Protein AF-0000000066262847 (a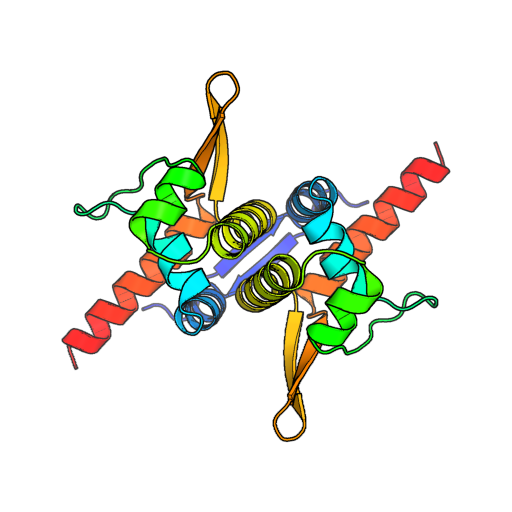fdb_homodimer)

Secondary structure (DSSP, 8-state):
--S--EEEEEHHHHHHHHHT-HHHHHHHHTTB-TTS-B--B-HHHHHHHHT--HHHHHHHHHHHHHTTSEEEEEETTEEEEEE-HHHHHHHHHHHHHHHHHH--/--S--EEEEEHHHHHHHHHT-HHHHHHHHTTB-TTS-B--B-HHHHHHHHT--HHHHHHHHHHHHHTTSEEEEEETTEEEEEE-HHHHHHHHHHHHHHHHHH--

GO terms:
  GO:0042802 identical protein binding (F, IPI)

pLDDT: mean 92.19, std 10.43, range [38.44, 98.75]

Sequence (208 aa):
MNRDHFYTLNIAEIAERIGNDDCAYQVLMAFINENGEAQMLNKTAVAEMIQLSKPTVFATVNSFYCAGYIDETRVGRSKIYTLSDLGVEIVECFKQKAMEMRNLMNRDHFYTLNIAEIAERIGNDDCAYQVLMAFINENGEAQMLNKTAVAEMIQLSKPTVFATVNSFYCAGYIDETRVGRSKIYTLSDLGVEIVECFKQKAMEMRNL

Nearest PDB structures (foldseek):
  3m8f-assembly1_A  TM=9.844E-01  e=6.151E-16  Bacillus thuringiensis serovar israelensis
  3m8e-assembly1_A  TM=9.377E-01  e=4.474E-16  Bacillus thuringiensis serovar israelensis
  4aso-assembly1_A  TM=9.950E-01  e=6.085E-15  Bacillus thuringiensis
  4a6d-assembly1_A  TM=7.378E-01  e=3.647E-03  Homo sapiens
  2b0l-assembly1_A-2  TM=5.508E-01  e=3.211E-03  Bacillus subtilis

Solvent-accessible surface area (backbone atoms only — not comparable to full-atom values): 11302 Å² total; per-residue (Å²): 124,79,84,80,44,70,46,78,40,54,41,63,60,36,35,50,42,25,65,75,31,69,65,56,35,51,57,62,50,61,32,38,45,97,86,71,40,78,39,74,43,35,62,68,58,48,24,68,75,68,72,53,59,56,59,37,43,46,27,34,52,52,40,33,40,24,70,45,32,27,40,79,46,72,59,90,92,41,64,31,32,30,64,23,76,59,26,47,55,33,51,50,50,52,52,51,52,54,51,53,62,70,73,104,124,78,87,78,42,69,45,79,40,55,40,60,60,36,35,50,42,24,68,73,30,69,65,56,35,50,58,62,49,60,32,37,44,96,87,71,42,78,40,75,44,35,63,66,58,49,23,67,72,68,74,53,58,56,57,36,43,45,28,35,52,52,38,34,38,26,72,46,31,27,41,79,44,71,58,88,92,41,64,32,30,29,63,24,75,58,27,48,54,32,52,49,52,52,52,51,52,54,51,54,62,70,73,104

Structure (mmCIF, N/CA/C/O backbone):
data_AF-0000000066262847-model_v1
#
loop_
_entity.id
_entity.type
_entity.pdbx_description
1 polymer 'DNA-binding transcriptional repressor TubR'
#
loop_
_atom_site.group_PDB
_atom_site.id
_atom_site.type_symbol
_atom_site.label_atom_id
_atom_site.label_alt_id
_atom_site.label_comp_id
_atom_site.label_asym_id
_atom_site.label_entity_id
_atom_site.label_seq_id
_atom_site.pdbx_PDB_ins_code
_atom_site.Cartn_x
_atom_site.Cartn_y
_atom_site.Cartn_z
_atom_site.occupancy
_atom_site.B_iso_or_equiv
_atom_site.auth_seq_id
_atom_site.auth_comp_id
_atom_site.auth_asym_id
_atom_site.auth_atom_id
_atom_site.pdbx_PDB_model_num
ATOM 1 N N . MET A 1 1 ? 11.672 21.75 -5.18 1 38.44 1 MET A N 1
ATOM 2 C CA . MET A 1 1 ? 11.844 20.453 -4.523 1 38.44 1 MET A CA 1
ATOM 3 C C . MET A 1 1 ? 12.812 19.562 -5.312 1 38.44 1 MET A C 1
ATOM 5 O O . MET A 1 1 ? 12.711 19.484 -6.539 1 38.44 1 MET A O 1
ATOM 9 N N . ASN A 1 2 ? 13.836 19.25 -4.809 1 42.81 2 ASN A N 1
ATOM 10 C CA . ASN A 1 2 ? 14.75 18.375 -5.527 1 42.81 2 ASN A CA 1
ATOM 11 C C . ASN A 1 2 ? 14.055 17.109 -6.02 1 42.81 2 ASN A C 1
ATOM 13 O O . ASN A 1 2 ? 13.57 16.312 -5.211 1 42.81 2 ASN A O 1
ATOM 17 N N . ARG A 1 3 ? 13.445 17.109 -7.242 1 51.78 3 ARG A N 1
ATOM 18 C CA . ARG A 1 3 ? 12.758 16.141 -8.094 1 51.78 3 ARG A CA 1
ATOM 19 C C . ARG A 1 3 ? 13.312 14.734 -7.883 1 51.78 3 ARG A C 1
ATOM 21 O O . ARG A 1 3 ? 12.617 13.742 -8.125 1 51.78 3 ARG A O 1
ATOM 28 N N . ASP A 1 4 ? 14.516 14.625 -7.262 1 63.78 4 ASP A N 1
ATOM 29 C CA . ASP A 1 4 ? 15.078 13.281 -7.262 1 63.78 4 ASP A CA 1
ATOM 30 C C . ASP A 1 4 ? 15.18 12.727 -5.844 1 63.78 4 ASP A C 1
ATOM 32 O O . ASP A 1 4 ? 16.266 12.703 -5.262 1 63.78 4 ASP A O 1
ATOM 36 N N . HIS A 1 5 ? 14.078 12.711 -5.066 1 82 5 HIS A N 1
ATOM 37 C CA . HIS A 1 5 ? 14.094 12.102 -3.744 1 82 5 HIS A CA 1
ATOM 38 C C . HIS A 1 5 ? 13.812 10.602 -3.828 1 82 5 HIS A C 1
ATOM 40 O O . HIS A 1 5 ? 12.75 10.195 -4.297 1 82 5 HIS A O 1
ATOM 46 N N . PHE A 1 6 ? 14.883 9.93 -3.486 1 91 6 PHE A N 1
ATOM 47 C CA . PHE A 1 6 ? 14.82 8.477 -3.629 1 91 6 PHE A CA 1
ATOM 48 C C . PHE A 1 6 ? 14.914 7.797 -2.27 1 91 6 PHE A C 1
ATOM 50 O O . PHE A 1 6 ? 15.5 8.344 -1.332 1 91 6 PHE A O 1
ATOM 57 N N . TYR A 1 7 ? 14.242 6.723 -2.176 1 93.44 7 TYR A N 1
ATOM 58 C CA . TYR A 1 7 ? 14.273 5.879 -0.986 1 93.44 7 TYR A CA 1
ATOM 59 C C . TYR A 1 7 ? 14.555 4.426 -1.354 1 93.44 7 TYR A C 1
ATOM 61 O O . TYR A 1 7 ? 14.008 3.91 -2.332 1 93.44 7 TYR A O 1
ATOM 69 N N . THR A 1 8 ? 15.414 3.836 -0.62 1 93.56 8 THR A N 1
ATOM 70 C CA . THR A 1 8 ? 15.75 2.443 -0.896 1 93.56 8 THR A CA 1
ATOM 71 C C . THR A 1 8 ? 14.922 1.505 -0.021 1 93.56 8 THR A C 1
ATOM 73 O O . THR A 1 8 ? 14.945 1.609 1.207 1 93.56 8 THR A O 1
ATOM 76 N N . LEU A 1 9 ? 14.25 0.595 -0.715 1 94.06 9 LEU A N 1
ATOM 77 C CA . LEU A 1 9 ? 13.414 -0.385 -0.039 1 94.06 9 LEU A CA 1
ATOM 78 C C . LEU A 1 9 ? 14.117 -1.731 0.066 1 94.06 9 LEU A C 1
ATOM 80 O O . LEU A 1 9 ? 14.773 -2.17 -0.883 1 94.06 9 LEU A O 1
ATOM 84 N N . ASN A 1 10 ? 14.023 -2.309 1.236 1 94.06 10 ASN A N 1
ATOM 85 C CA . ASN A 1 10 ? 14.383 -3.715 1.375 1 94.06 10 ASN A CA 1
ATOM 86 C C . ASN A 1 10 ? 13.234 -4.633 0.958 1 94.06 10 ASN A C 1
ATOM 88 O O . ASN A 1 10 ? 12.273 -4.805 1.702 1 94.06 10 ASN A O 1
ATOM 92 N N . ILE A 1 11 ? 13.328 -5.309 -0.13 1 95.75 11 ILE A N 1
ATOM 93 C CA . ILE A 1 11 ? 12.242 -6.078 -0.738 1 95.75 11 ILE A CA 1
ATOM 94 C C . ILE A 1 11 ? 11.883 -7.262 0.159 1 95.75 11 ILE A C 1
ATOM 96 O O . ILE A 1 11 ? 10.711 -7.641 0.253 1 95.75 11 ILE A O 1
ATOM 100 N N . ALA A 1 12 ? 12.836 -7.836 0.744 1 93.38 12 ALA A N 1
ATOM 101 C CA . ALA A 1 12 ? 12.578 -8.984 1.612 1 93.38 12 ALA A CA 1
ATOM 102 C C . ALA A 1 12 ? 11.695 -8.586 2.791 1 93.38 12 ALA A C 1
ATOM 104 O O . ALA A 1 12 ? 10.812 -9.344 3.197 1 93.38 12 ALA A O 1
ATOM 105 N N . GLU A 1 13 ? 11.969 -7.426 3.324 1 93.88 13 GLU A N 1
ATOM 106 C CA . GLU A 1 13 ? 11.164 -6.934 4.441 1 93.88 13 GLU A CA 1
ATOM 107 C C . GLU A 1 13 ? 9.727 -6.66 4.012 1 93.88 13 GLU A C 1
ATOM 109 O O . GLU A 1 13 ? 8.781 -7.008 4.723 1 93.88 13 GLU A O 1
ATOM 114 N N . ILE A 1 14 ? 9.594 -6.078 2.861 1 96.31 14 ILE A N 1
ATOM 115 C CA . ILE A 1 14 ? 8.273 -5.793 2.324 1 96.31 14 ILE A CA 1
ATOM 116 C C . ILE A 1 14 ? 7.535 -7.102 2.045 1 96.31 14 ILE A C 1
ATOM 118 O O . ILE A 1 14 ? 6.359 -7.246 2.387 1 96.31 14 ILE A O 1
ATOM 122 N N . ALA A 1 15 ? 8.211 -8 1.495 1 96.31 15 ALA A N 1
ATOM 123 C CA . ALA A 1 15 ? 7.621 -9.305 1.199 1 96.31 15 ALA A CA 1
ATOM 124 C C . ALA A 1 15 ? 7.156 -10 2.477 1 96.31 15 ALA A C 1
ATOM 126 O O . ALA A 1 15 ? 6.098 -10.633 2.498 1 96.31 15 ALA A O 1
ATOM 127 N N . GLU A 1 16 ? 7.918 -9.867 3.49 1 94.81 16 GLU A N 1
ATOM 128 C CA . GLU A 1 16 ? 7.551 -10.477 4.77 1 94.81 16 GLU A CA 1
ATOM 129 C C . GLU A 1 16 ? 6.289 -9.836 5.34 1 94.81 16 GLU A C 1
ATOM 131 O O . GLU A 1 16 ? 5.398 -10.539 5.824 1 94.81 16 GLU A O 1
ATOM 136 N N . ARG A 1 17 ? 6.23 -8.539 5.277 1 96.12 17 ARG A N 1
ATOM 137 C CA . ARG A 1 17 ? 5.043 -7.84 5.766 1 96.12 17 ARG A CA 1
ATOM 138 C C . ARG A 1 17 ? 3.801 -8.273 4.996 1 96.12 17 ARG A C 1
ATOM 140 O O . ARG A 1 17 ? 2.775 -8.602 5.594 1 96.12 17 ARG A O 1
ATOM 147 N N . ILE A 1 18 ? 3.934 -8.312 3.67 1 97.88 18 ILE A N 1
ATOM 148 C CA . ILE A 1 18 ? 2.809 -8.688 2.822 1 97.88 18 ILE A CA 1
ATOM 149 C C . ILE A 1 18 ? 2.451 -10.156 3.057 1 97.88 18 ILE A C 1
ATOM 151 O O . ILE A 1 18 ? 1.272 -10.508 3.145 1 97.88 18 ILE A O 1
ATOM 155 N N . GLY A 1 19 ? 3.449 -10.914 3.188 1 96.06 19 GLY A N 1
ATOM 156 C CA . GLY A 1 19 ? 3.23 -12.336 3.404 1 96.06 19 GLY A CA 1
ATOM 157 C C . GLY A 1 19 ? 2.498 -12.641 4.699 1 96.06 19 GLY A C 1
ATOM 158 O O . GLY A 1 19 ? 1.865 -13.688 4.832 1 96.06 19 GLY A O 1
ATOM 159 N N . ASN A 1 20 ? 2.529 -11.727 5.656 1 95.25 20 ASN A N 1
ATOM 160 C CA . ASN A 1 20 ? 1.909 -11.922 6.961 1 95.25 20 ASN A CA 1
ATOM 161 C C . ASN A 1 20 ? 0.501 -11.336 7.008 1 95.25 20 ASN A C 1
ATOM 163 O O . ASN A 1 20 ? -0.173 -11.406 8.039 1 95.25 20 ASN A O 1
ATOM 167 N N . ASP A 1 21 ? 0.041 -10.742 5.91 1 96 21 ASP A N 1
ATOM 168 C CA . ASP A 1 21 ? -1.314 -10.219 5.762 1 96 21 ASP A CA 1
ATOM 169 C C . ASP A 1 21 ? -2.082 -10.984 4.688 1 96 21 ASP A C 1
ATOM 171 O O . ASP A 1 21 ? -1.818 -10.82 3.494 1 96 21 ASP A O 1
ATOM 175 N N . ASP A 1 22 ? -3.02 -11.711 5.086 1 94.88 22 ASP A N 1
ATOM 176 C CA . ASP A 1 22 ? -3.734 -12.625 4.195 1 94.88 22 ASP A CA 1
ATOM 177 C C . ASP A 1 22 ? -4.32 -11.875 3.002 1 94.88 22 ASP A C 1
ATOM 179 O O . ASP A 1 22 ? -4.18 -12.312 1.857 1 94.88 22 ASP A O 1
ATOM 183 N N . CYS A 1 23 ? -4.941 -10.758 3.289 1 96.38 23 CYS A N 1
ATOM 184 C CA . CYS A 1 23 ? -5.578 -10.008 2.217 1 96.38 23 CYS A CA 1
ATOM 185 C C . CYS A 1 23 ? -4.539 -9.438 1.259 1 96.38 23 CYS A C 1
ATOM 187 O O . CYS A 1 23 ? -4.668 -9.57 0.041 1 96.38 23 CYS A O 1
ATOM 189 N N . ALA A 1 24 ? -3.52 -8.812 1.818 1 98 24 ALA A N 1
ATOM 190 C CA . ALA A 1 24 ? -2.479 -8.219 0.99 1 98 24 ALA A CA 1
ATOM 191 C C . ALA A 1 24 ? -1.801 -9.266 0.114 1 98 24 ALA A C 1
ATOM 193 O O . ALA A 1 24 ? -1.59 -9.047 -1.081 1 98 24 ALA A O 1
ATOM 194 N N . TYR A 1 25 ? -1.539 -10.383 0.709 1 97.75 25 TYR A N 1
ATOM 195 C CA . TYR A 1 25 ? -0.878 -11.461 -0.015 1 97.75 25 TYR A CA 1
ATOM 196 C C . TYR A 1 25 ? -1.759 -11.977 -1.145 1 97.75 25 TYR A C 1
ATOM 198 O O . TYR A 1 25 ? -1.304 -12.117 -2.283 1 97.75 25 TYR A O 1
ATOM 206 N N . GLN A 1 26 ? -2.971 -12.266 -0.833 1 97.62 26 GLN A N 1
ATOM 207 C CA . GLN A 1 26 ? -3.881 -12.836 -1.818 1 97.62 26 GLN A CA 1
ATOM 208 C C . GLN A 1 26 ? -4.129 -11.867 -2.969 1 97.62 26 GLN A C 1
ATOM 210 O O . GLN A 1 26 ? -4.203 -12.273 -4.129 1 97.62 26 GLN A O 1
ATOM 215 N N . VAL A 1 27 ? -4.234 -10.602 -2.643 1 98.31 27 VAL A N 1
ATOM 216 C CA . VAL A 1 27 ? -4.48 -9.602 -3.678 1 98.31 27 VAL A CA 1
ATOM 217 C C . VAL A 1 27 ? -3.279 -9.523 -4.617 1 98.31 27 VAL A C 1
ATOM 219 O O . VAL A 1 27 ? -3.438 -9.531 -5.84 1 98.31 27 VAL A O 1
ATOM 222 N N . LEU A 1 28 ? -2.076 -9.438 -4.043 1 98.38 28 LEU A N 1
ATOM 223 C CA . LEU A 1 28 ? -0.893 -9.336 -4.891 1 98.38 28 LEU A CA 1
ATOM 224 C C . LEU A 1 28 ? -0.732 -10.586 -5.754 1 98.38 28 LEU A C 1
ATOM 226 O O . LEU A 1 28 ? -0.448 -10.484 -6.949 1 98.38 28 LEU A O 1
ATOM 230 N N . MET A 1 29 ? -1.004 -11.727 -5.199 1 97.31 29 MET A N 1
ATOM 231 C CA . MET A 1 29 ? -0.821 -13 -5.895 1 97.31 29 MET A CA 1
ATOM 232 C C . MET A 1 29 ? -1.902 -13.203 -6.949 1 97.31 29 MET A C 1
ATOM 234 O O . MET A 1 29 ? -1.727 -13.992 -7.879 1 97.31 29 MET A O 1
ATOM 238 N N . ALA A 1 30 ? -3 -12.547 -6.797 1 97.69 30 ALA A N 1
ATOM 239 C CA . ALA A 1 30 ? -4.078 -12.664 -7.773 1 97.69 30 ALA A CA 1
ATOM 240 C C . ALA A 1 30 ? -3.615 -12.219 -9.156 1 97.69 30 ALA A C 1
ATOM 242 O O . ALA A 1 30 ? -4.18 -12.641 -10.172 1 97.69 30 ALA A O 1
ATOM 243 N N . PHE A 1 31 ? -2.559 -11.406 -9.203 1 98.06 31 PHE A N 1
ATOM 244 C CA . PHE A 1 31 ? -2.08 -10.867 -10.469 1 98.06 31 PHE A CA 1
ATOM 245 C C . PHE A 1 31 ? -1.108 -11.836 -11.133 1 98.06 31 PHE A C 1
ATOM 247 O O . PHE A 1 31 ? -0.509 -11.516 -12.164 1 98.06 31 PHE A O 1
ATOM 254 N N . ILE A 1 32 ? -0.949 -13 -10.586 1 97.38 32 ILE A N 1
ATOM 255 C CA . ILE A 1 32 ? -0.179 -14.094 -11.172 1 97.38 32 ILE A CA 1
ATOM 256 C C . ILE A 1 32 ? -1.114 -15.242 -11.539 1 97.38 32 ILE A C 1
ATOM 258 O O . ILE A 1 32 ? -1.847 -15.75 -10.688 1 97.38 32 ILE A O 1
ATOM 262 N N . ASN A 1 33 ? -1.068 -15.625 -12.703 1 95.88 33 ASN A N 1
ATOM 263 C CA . ASN A 1 33 ? -1.975 -16.688 -13.117 1 95.88 33 ASN A CA 1
ATOM 264 C C . ASN A 1 33 ? -1.437 -18.062 -12.734 1 95.88 33 ASN A C 1
ATOM 266 O O . ASN A 1 33 ? -0.397 -18.172 -12.078 1 95.88 33 ASN A O 1
ATOM 270 N N . GLU A 1 34 ? -2.17 -19.062 -13.109 1 92.94 34 GLU A N 1
ATOM 271 C CA . GLU A 1 34 ? -1.868 -20.438 -12.711 1 92.94 34 GLU A CA 1
ATOM 272 C C . GLU A 1 34 ? -0.517 -20.891 -13.266 1 92.94 34 GLU A C 1
ATOM 274 O O . GLU A 1 34 ? 0.131 -21.766 -12.695 1 92.94 34 GLU A O 1
ATOM 279 N N . ASN A 1 35 ? -0.055 -20.234 -14.344 1 93.5 35 ASN A N 1
ATOM 280 C CA . ASN A 1 35 ? 1.214 -20.594 -14.969 1 93.5 35 ASN A CA 1
ATOM 281 C C . ASN A 1 35 ? 2.373 -19.797 -14.375 1 93.5 35 ASN A C 1
ATOM 283 O O . ASN A 1 35 ? 3.512 -19.922 -14.828 1 93.5 35 ASN A O 1
ATOM 287 N N . GLY A 1 36 ? 2.09 -18.922 -13.43 1 92.25 36 GLY A N 1
ATOM 288 C CA . GLY A 1 36 ? 3.127 -18.125 -12.789 1 92.25 36 GLY A CA 1
ATOM 289 C C . GLY A 1 36 ? 3.445 -16.844 -13.539 1 92.25 36 GLY A C 1
ATOM 290 O O . GLY A 1 36 ? 4.473 -16.219 -13.289 1 92.25 36 GLY A O 1
ATOM 291 N N . GLU A 1 37 ? 2.566 -16.531 -14.43 1 95 37 GLU A N 1
ATOM 292 C CA . GLU A 1 37 ? 2.783 -15.344 -15.242 1 95 37 GLU A CA 1
ATOM 293 C C . GLU A 1 37 ? 1.922 -14.18 -14.758 1 95 37 GLU A C 1
ATOM 295 O O . GLU A 1 37 ? 0.812 -14.383 -14.266 1 95 37 GLU A O 1
ATOM 300 N N . ALA A 1 38 ? 2.441 -13.008 -14.953 1 95.88 38 ALA A N 1
ATOM 301 C CA . ALA A 1 38 ? 1.668 -11.82 -14.594 1 95.88 38 ALA A CA 1
ATOM 302 C C . ALA A 1 38 ? 0.429 -11.688 -15.477 1 95.88 38 ALA A C 1
ATOM 304 O O . ALA A 1 38 ? 0.465 -12.016 -16.656 1 95.88 38 ALA A O 1
ATOM 305 N N . GLN A 1 39 ? -0.622 -11.273 -14.922 1 97.25 39 GLN A N 1
ATOM 306 C CA . GLN A 1 39 ? -1.851 -11.047 -15.68 1 97.25 39 GLN A CA 1
ATOM 307 C C . GLN A 1 39 ? -2.477 -9.703 -15.312 1 97.25 39 GLN A C 1
ATOM 309 O O . GLN A 1 39 ? -2.129 -9.109 -14.289 1 97.25 39 GLN A O 1
ATOM 314 N N . MET A 1 40 ? -3.385 -9.219 -16.109 1 96.44 40 MET A N 1
ATOM 315 C CA . MET A 1 40 ? -4.094 -7.957 -15.93 1 96.44 40 MET A CA 1
ATOM 316 C C . MET A 1 40 ? -5.52 -8.195 -15.445 1 96.44 40 MET A C 1
ATOM 318 O O . MET A 1 40 ? -6.23 -9.047 -15.992 1 96.44 40 MET A O 1
ATOM 322 N N . LEU A 1 41 ? -5.918 -7.527 -14.438 1 97.25 41 LEU A N 1
ATOM 323 C CA . LEU A 1 41 ? -7.238 -7.707 -13.852 1 97.25 41 LEU A CA 1
ATOM 324 C C . LEU A 1 41 ? -7.832 -6.371 -13.414 1 97.25 41 LEU A C 1
ATOM 326 O O . LEU A 1 41 ? -7.094 -5.457 -13.031 1 97.25 41 LEU A O 1
ATOM 330 N N . ASN A 1 42 ? -9.133 -6.281 -13.508 1 96.69 42 ASN A N 1
ATOM 331 C CA . ASN A 1 42 ? -9.773 -5.191 -12.789 1 96.69 42 ASN A CA 1
ATOM 332 C C . ASN A 1 42 ? -10.102 -5.586 -11.352 1 96.69 42 ASN A C 1
ATOM 334 O O . ASN A 1 42 ? -9.953 -6.75 -10.969 1 96.69 42 ASN A O 1
ATOM 338 N N . LYS A 1 43 ? -10.531 -4.668 -10.594 1 96.5 43 LYS A N 1
ATOM 339 C CA . LYS A 1 43 ? -10.711 -4.898 -9.156 1 96.5 43 LYS A CA 1
ATOM 340 C C . LYS A 1 43 ? -11.789 -5.945 -8.898 1 96.5 43 LYS A C 1
ATOM 342 O O . LYS A 1 43 ? -11.664 -6.758 -7.984 1 96.5 43 LYS A O 1
ATOM 347 N N . THR A 1 44 ? -12.844 -5.891 -9.641 1 96.06 44 THR A N 1
ATOM 348 C CA . THR A 1 44 ? -13.945 -6.836 -9.469 1 96.06 44 THR A CA 1
ATOM 349 C C . THR A 1 44 ? -13.469 -8.266 -9.711 1 96.06 44 THR A C 1
ATOM 351 O O . THR A 1 44 ? -13.844 -9.18 -8.977 1 96.06 44 THR A O 1
ATOM 354 N N . ALA A 1 45 ? -12.703 -8.43 -10.742 1 96 45 ALA A N 1
ATOM 355 C CA . ALA A 1 45 ? -12.156 -9.75 -11.031 1 96 45 ALA A CA 1
ATOM 356 C C . ALA A 1 45 ? -11.266 -10.234 -9.898 1 96 45 ALA A C 1
ATOM 358 O O . ALA A 1 45 ? -11.297 -11.414 -9.531 1 96 45 ALA A O 1
ATOM 359 N N . VAL A 1 46 ? -10.438 -9.344 -9.352 1 97.5 46 VAL A N 1
ATOM 360 C CA . VAL A 1 46 ? -9.594 -9.703 -8.219 1 97.5 46 VAL A CA 1
ATOM 361 C C . VAL A 1 46 ? -10.461 -10.18 -7.055 1 97.5 46 VAL A C 1
ATOM 363 O O . VAL A 1 46 ? -10.18 -11.211 -6.445 1 97.5 46 VAL A O 1
ATOM 366 N N . ALA A 1 47 ? -11.531 -9.43 -6.703 1 96.94 47 ALA A N 1
ATOM 367 C CA . ALA A 1 47 ? -12.422 -9.766 -5.598 1 96.94 47 ALA A CA 1
ATOM 368 C C . ALA A 1 47 ? -13.062 -11.141 -5.801 1 96.94 47 ALA A C 1
ATOM 370 O O . ALA A 1 47 ? -13.195 -11.914 -4.855 1 96.94 47 ALA A O 1
ATOM 371 N N . GLU A 1 48 ? -13.438 -11.445 -6.973 1 95.62 48 GLU A N 1
ATOM 372 C CA . GLU A 1 48 ? -14.062 -12.719 -7.293 1 95.62 48 GLU A CA 1
ATOM 373 C C . GL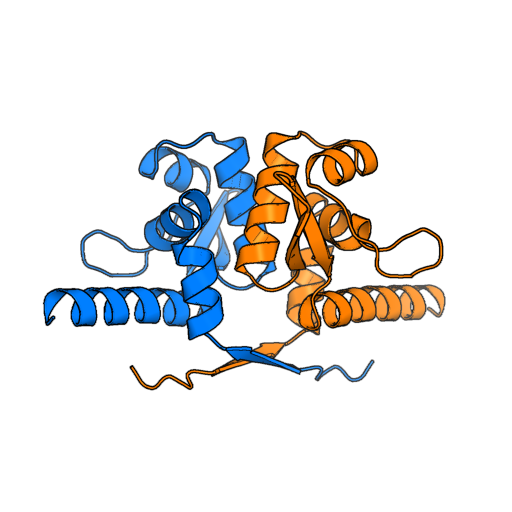U A 1 48 ? -13.07 -13.875 -7.141 1 95.62 48 GLU A C 1
ATOM 375 O O . GLU A 1 48 ? -13.445 -14.969 -6.711 1 95.62 48 GLU A O 1
ATOM 380 N N . MET A 1 49 ? -11.875 -13.633 -7.469 1 94.56 49 MET A N 1
ATOM 381 C CA . MET A 1 49 ? -10.844 -14.664 -7.422 1 94.56 49 MET A CA 1
ATOM 382 C C . MET A 1 49 ? -10.508 -15.039 -5.98 1 94.56 49 MET A C 1
ATOM 384 O O . MET A 1 49 ? -10.297 -16.219 -5.672 1 94.56 49 MET A O 1
ATOM 388 N N . ILE A 1 50 ? -10.422 -14.078 -5.035 1 93.44 50 ILE A N 1
ATOM 389 C CA . ILE A 1 50 ? -9.867 -14.383 -3.717 1 93.44 50 ILE A CA 1
ATOM 390 C C . ILE A 1 50 ? -11 -14.492 -2.697 1 93.44 50 ILE A C 1
ATOM 392 O O . ILE A 1 50 ? -10.766 -14.828 -1.534 1 93.44 50 ILE A O 1
ATOM 396 N N . GLN A 1 51 ? -12.195 -14.242 -2.973 1 89.94 51 GLN A N 1
ATOM 397 C CA . GLN A 1 51 ? -13.398 -14.453 -2.17 1 89.94 51 GLN A CA 1
ATOM 398 C C . GLN A 1 51 ? -13.328 -13.664 -0.866 1 89.94 51 GLN A C 1
ATOM 400 O O . GLN A 1 51 ? -13.625 -14.195 0.205 1 89.94 51 GLN A O 1
ATOM 405 N N . LEU A 1 52 ? -12.812 -12.453 -0.865 1 90.12 52 LEU A N 1
ATOM 406 C CA . LEU A 1 52 ? -12.859 -11.477 0.217 1 90.12 52 LEU A CA 1
ATOM 407 C C . LEU A 1 52 ? -13.812 -10.336 -0.122 1 90.12 52 LEU A C 1
ATOM 409 O O . LEU A 1 52 ? -14.289 -10.234 -1.257 1 90.12 52 LEU A O 1
ATOM 413 N N . SER A 1 53 ? -14.164 -9.57 0.857 1 92.44 53 SER A N 1
ATOM 414 C CA . SER A 1 53 ? -15.156 -8.523 0.645 1 92.44 53 SER A CA 1
ATOM 415 C C . SER A 1 53 ? -14.664 -7.5 -0.374 1 92.44 53 SER A C 1
ATOM 417 O O . SER A 1 53 ? -13.484 -7.148 -0.39 1 92.44 53 SER A O 1
ATOM 419 N N . LYS A 1 54 ? -15.57 -6.992 -1.216 1 94.25 54 LYS A N 1
ATOM 420 C CA . LYS A 1 54 ? -15.227 -6.066 -2.293 1 94.25 54 LYS A CA 1
ATOM 421 C C . LYS A 1 54 ? -14.617 -4.781 -1.744 1 94.25 54 LYS A C 1
ATOM 423 O O . LYS A 1 54 ? -13.562 -4.344 -2.207 1 94.25 54 LYS A O 1
ATOM 428 N N . PRO A 1 55 ? -15.172 -4.203 -0.667 1 93.88 55 PRO A N 1
ATOM 429 C CA . PRO A 1 55 ? -14.562 -2.971 -0.162 1 93.88 55 PRO A CA 1
ATOM 430 C C . PRO A 1 55 ? -13.117 -3.172 0.292 1 93.88 55 PRO A C 1
ATOM 432 O O . PRO A 1 55 ? -12.258 -2.326 0.025 1 93.88 55 PRO A O 1
ATOM 435 N N . THR A 1 56 ? -12.852 -4.305 0.874 1 95.88 56 THR A N 1
ATOM 436 C CA . THR A 1 56 ? -11.508 -4.621 1.356 1 95.88 56 THR A CA 1
ATOM 437 C C . THR A 1 56 ? -10.547 -4.824 0.189 1 95.88 56 THR A C 1
ATOM 439 O O . THR A 1 56 ? -9.445 -4.273 0.184 1 95.88 56 THR A O 1
ATOM 442 N N . VAL A 1 57 ? -11.016 -5.539 -0.786 1 97.56 57 VAL A N 1
ATOM 443 C CA . VAL A 1 57 ? -10.172 -5.844 -1.938 1 97.56 57 VAL A CA 1
ATOM 444 C C . VAL A 1 57 ? -9.914 -4.57 -2.74 1 97.56 57 VAL A C 1
ATOM 446 O O . VAL A 1 57 ? -8.781 -4.301 -3.141 1 97.56 57 VAL A O 1
ATOM 449 N N . PHE A 1 58 ? -10.914 -3.795 -2.934 1 97.62 58 PHE A N 1
ATOM 450 C CA . PHE A 1 58 ? -10.789 -2.564 -3.705 1 97.62 58 PHE A CA 1
ATOM 451 C C . PHE A 1 58 ? -9.812 -1.604 -3.035 1 97.62 58 PHE A C 1
ATOM 453 O O . PHE A 1 58 ? -8.953 -1.017 -3.701 1 97.62 58 PHE A O 1
ATOM 460 N N . ALA A 1 59 ? -9.938 -1.507 -1.719 1 97.56 59 ALA A N 1
ATOM 461 C CA . ALA A 1 59 ? -9.039 -0.619 -0.977 1 97.56 59 ALA A CA 1
ATOM 462 C C . ALA A 1 59 ? -7.602 -1.112 -1.041 1 97.56 59 ALA A C 1
ATOM 464 O O . ALA A 1 59 ? -6.668 -0.311 -1.134 1 97.56 59 ALA A O 1
ATOM 465 N N . THR A 1 60 ? -7.453 -2.402 -0.967 1 98.56 60 THR A N 1
ATOM 466 C CA . THR A 1 60 ? -6.109 -2.977 -1.021 1 98.56 60 THR A CA 1
ATOM 467 C C . THR A 1 60 ? -5.492 -2.773 -2.4 1 98.56 60 THR A C 1
ATOM 469 O O . THR A 1 60 ? -4.328 -2.383 -2.51 1 98.56 60 THR A O 1
ATOM 472 N N . VAL A 1 61 ? -6.258 -2.963 -3.416 1 98.62 61 VAL A N 1
ATOM 473 C CA . VAL A 1 61 ? -5.77 -2.754 -4.773 1 98.62 61 VAL A CA 1
ATOM 474 C C . VAL A 1 61 ? -5.395 -1.286 -4.969 1 98.62 61 VAL A C 1
ATOM 476 O O . VAL A 1 61 ? -4.328 -0.979 -5.512 1 98.62 61 VAL A O 1
ATOM 479 N N . ASN A 1 62 ? -6.262 -0.404 -4.512 1 98.25 62 ASN A N 1
ATOM 480 C CA . ASN A 1 62 ? -5.957 1.021 -4.598 1 98.25 62 ASN A CA 1
ATOM 481 C C . ASN A 1 62 ? -4.664 1.364 -3.863 1 98.25 62 ASN A C 1
ATOM 483 O O . ASN A 1 62 ? -3.842 2.127 -4.371 1 98.25 62 ASN A O 1
ATOM 487 N N . SER A 1 63 ? -4.527 0.771 -2.727 1 98.56 63 SER A N 1
ATOM 488 C CA . SER A 1 63 ? -3.346 1.044 -1.916 1 98.56 63 SER A CA 1
ATOM 489 C C . SER A 1 63 ? -2.08 0.533 -2.596 1 98.56 63 SER A C 1
ATOM 491 O O . SER A 1 63 ? -1.036 1.188 -2.551 1 98.56 63 SER A O 1
ATOM 493 N N . PHE A 1 64 ? -2.164 -0.606 -3.221 1 98.75 64 PHE A N 1
ATOM 494 C CA . PHE A 1 64 ? -1.01 -1.184 -3.9 1 98.75 64 PHE A CA 1
ATOM 495 C C . PHE A 1 64 ? -0.661 -0.382 -5.148 1 98.75 64 PHE A C 1
ATOM 497 O O . PHE A 1 64 ? 0.512 -0.268 -5.512 1 98.75 64 PHE A O 1
ATOM 504 N N . TYR A 1 65 ? -1.672 0.117 -5.789 1 98.69 65 TYR A N 1
ATOM 505 C CA . TYR A 1 65 ? -1.396 1.046 -6.879 1 98.69 65 TYR A CA 1
ATOM 506 C C . TYR A 1 65 ? -0.673 2.287 -6.371 1 98.69 65 TYR A C 1
ATOM 508 O O . TYR A 1 65 ? 0.327 2.713 -6.953 1 98.69 65 TYR A O 1
ATOM 516 N N . CYS A 1 66 ? -1.132 2.828 -5.289 1 98.12 66 CYS A N 1
ATOM 517 C CA . CYS A 1 66 ? -0.519 4.016 -4.707 1 98.12 66 CYS A CA 1
ATOM 518 C C . CYS A 1 66 ? 0.921 3.738 -4.289 1 98.12 66 CYS A C 1
ATOM 520 O O . CYS A 1 66 ? 1.782 4.613 -4.398 1 98.12 66 CYS A O 1
ATOM 522 N N . ALA A 1 67 ? 1.151 2.5 -3.828 1 98 67 ALA A N 1
ATOM 523 C CA . ALA A 1 67 ? 2.473 2.131 -3.326 1 98 67 ALA A CA 1
ATOM 524 C C . ALA A 1 67 ? 3.418 1.786 -4.473 1 98 67 ALA A C 1
ATOM 526 O O . ALA A 1 67 ? 4.605 1.531 -4.25 1 98 67 ALA A O 1
ATOM 527 N N . GLY A 1 68 ? 2.838 1.665 -5.691 1 97.56 68 GLY A N 1
ATOM 528 C CA . GLY A 1 68 ? 3.662 1.379 -6.855 1 97.56 68 GLY A CA 1
ATOM 529 C C . GLY A 1 68 ? 3.867 -0.106 -7.09 1 97.56 68 GLY A C 1
ATOM 530 O O . GLY A 1 68 ? 4.75 -0.502 -7.852 1 97.56 68 GLY A O 1
ATOM 531 N N . TYR A 1 69 ? 3.117 -0.948 -6.406 1 98.38 69 TYR A N 1
ATOM 532 C CA . TYR A 1 69 ? 3.268 -2.389 -6.566 1 98.38 69 TYR A CA 1
ATOM 533 C C . TYR A 1 69 ? 2.574 -2.873 -7.836 1 98.38 69 TYR A C 1
ATOM 535 O O . TYR A 1 69 ? 2.939 -3.908 -8.398 1 98.38 69 TYR A O 1
ATOM 543 N N . ILE A 1 70 ? 1.519 -2.137 -8.172 1 98.19 70 ILE A N 1
ATOM 544 C CA . ILE A 1 70 ? 0.808 -2.434 -9.414 1 98.19 70 ILE A CA 1
ATOM 545 C C . ILE A 1 70 ? 0.644 -1.156 -10.234 1 98.19 70 ILE A C 1
ATOM 547 O O . ILE A 1 70 ? 0.687 -0.052 -9.688 1 98.19 70 ILE A O 1
ATOM 551 N N . ASP A 1 71 ? 0.514 -1.352 -11.469 1 97.88 71 ASP A N 1
ATOM 552 C CA . ASP A 1 71 ? 0.28 -0.252 -12.406 1 97.88 71 ASP A CA 1
ATOM 553 C C . ASP A 1 71 ? -1.14 -0.3 -12.961 1 97.88 71 ASP A C 1
ATOM 555 O O . ASP A 1 71 ? -1.781 -1.353 -12.953 1 97.88 71 ASP A O 1
ATOM 559 N N . GLU A 1 72 ? -1.563 0.782 -13.305 1 96.88 72 GLU A N 1
ATOM 560 C CA . GLU A 1 72 ? -2.922 0.925 -13.82 1 96.88 72 GLU A CA 1
ATOM 561 C C . GLU A 1 72 ? -2.918 1.297 -15.297 1 96.88 72 GLU A C 1
ATOM 563 O O . GLU A 1 72 ? -2.09 2.098 -15.734 1 96.88 72 GLU A O 1
ATOM 568 N N . THR A 1 73 ? -3.67 0.606 -16.016 1 94.38 73 THR A N 1
ATOM 569 C CA . THR A 1 73 ? -3.953 0.962 -17.406 1 94.38 73 THR A CA 1
ATOM 570 C C . THR A 1 73 ? -5.457 1.081 -17.625 1 94.38 73 THR A C 1
ATOM 572 O O . THR A 1 73 ? -6.246 0.354 -17.016 1 94.38 73 THR A O 1
ATOM 575 N N . ARG A 1 74 ? -5.832 2.014 -18.422 1 90.06 74 ARG A N 1
ATOM 576 C CA . ARG A 1 74 ? -7.25 2.182 -18.719 1 90.06 74 ARG A CA 1
ATOM 577 C C . ARG A 1 74 ? -7.613 1.523 -20.047 1 90.06 74 ARG A C 1
ATOM 579 O O . ARG A 1 74 ? -6.883 1.661 -21.031 1 90.06 74 ARG A O 1
ATOM 586 N N . VAL A 1 75 ? -8.562 0.781 -20.031 1 87.44 75 VAL A N 1
ATOM 587 C CA . VAL A 1 75 ? -9.172 0.206 -21.219 1 87.44 75 VAL A CA 1
ATOM 588 C C . VAL A 1 75 ? -10.625 0.669 -21.344 1 87.44 75 VAL A C 1
ATOM 590 O O . VAL A 1 75 ? -11.508 0.147 -20.656 1 87.44 75 VAL A O 1
ATOM 593 N N . GLY A 1 76 ? -10.891 1.664 -22.281 1 84.12 76 GLY A N 1
ATOM 594 C CA . GLY A 1 76 ? -12.18 2.328 -22.25 1 84.12 76 GLY A CA 1
ATOM 595 C C . GLY A 1 76 ? -12.453 3.047 -20.938 1 84.12 76 GLY A C 1
ATOM 596 O O . GLY A 1 76 ? -11.656 3.875 -20.5 1 84.12 76 GLY A O 1
ATOM 597 N N . ARG A 1 77 ? -13.516 2.604 -20.234 1 86.62 77 ARG A N 1
ATOM 598 C CA . ARG A 1 77 ? -13.898 3.238 -18.984 1 86.62 77 ARG A CA 1
ATOM 599 C C . ARG A 1 77 ? -13.414 2.422 -17.781 1 86.62 77 ARG A C 1
ATOM 601 O O . ARG A 1 77 ? -13.586 2.828 -16.641 1 86.62 77 ARG A O 1
ATOM 608 N N . SER A 1 78 ? -12.766 1.333 -18.078 1 88.38 78 SER A N 1
ATOM 609 C CA . SER A 1 78 ? -12.391 0.416 -17.016 1 88.38 78 SER A CA 1
ATOM 610 C C . SER A 1 78 ? -10.906 0.557 -16.656 1 88.38 78 SER A C 1
ATOM 612 O O . SER A 1 78 ? -10.07 0.723 -17.547 1 88.38 78 SER A O 1
ATOM 614 N N . LYS A 1 79 ? -10.664 0.567 -15.406 1 94.81 79 LYS A N 1
ATOM 615 C CA . LYS A 1 79 ? -9.289 0.498 -14.93 1 94.81 79 LYS A CA 1
ATOM 616 C C . LYS A 1 79 ? -8.82 -0.95 -14.812 1 94.81 79 LYS A C 1
ATOM 618 O O . LYS A 1 79 ? -9.5 -1.781 -14.211 1 94.81 79 LYS A O 1
ATOM 623 N N . ILE A 1 80 ? -7.727 -1.23 -15.422 1 97.5 80 ILE A N 1
ATOM 624 C CA . ILE A 1 80 ? -7.094 -2.543 -15.359 1 97.5 80 ILE A CA 1
ATOM 625 C C . ILE A 1 80 ? -5.715 -2.422 -14.711 1 97.5 80 ILE A C 1
ATOM 627 O O . ILE A 1 80 ? -4.98 -1.468 -14.977 1 97.5 80 ILE A O 1
ATOM 631 N N . TYR A 1 81 ? -5.402 -3.422 -13.938 1 98.19 81 TYR A N 1
ATOM 632 C CA . TYR A 1 81 ? -4.168 -3.369 -13.164 1 98.19 81 TYR A CA 1
ATOM 633 C C . TYR A 1 81 ? -3.271 -4.559 -13.484 1 98.19 81 TYR A C 1
ATOM 635 O O . TYR A 1 81 ? -3.762 -5.637 -13.828 1 98.19 81 TYR A O 1
ATOM 643 N N . THR A 1 82 ? -1.986 -4.328 -13.359 1 98.12 82 THR A N 1
ATOM 644 C CA . THR A 1 82 ? -0.977 -5.371 -13.516 1 98.12 82 THR A CA 1
ATOM 645 C C . THR A 1 82 ? 0.2 -5.129 -12.578 1 98.12 82 THR A C 1
ATOM 647 O O . THR A 1 82 ? 0.365 -4.027 -12.047 1 98.12 82 THR A O 1
ATOM 650 N N . LEU A 1 83 ? 0.906 -6.141 -12.312 1 98.38 83 LEU A N 1
ATOM 651 C CA . LEU A 1 83 ? 2.08 -5.961 -11.461 1 98.38 83 LEU A CA 1
ATOM 652 C C . LEU A 1 83 ? 3.053 -4.965 -12.078 1 98.38 83 LEU A C 1
ATOM 654 O O . LEU A 1 83 ? 3.289 -4.988 -13.289 1 98.38 83 LEU A O 1
ATOM 658 N N . SER A 1 84 ? 3.561 -4.102 -11.305 1 98.06 84 SER A N 1
ATOM 659 C CA . SER A 1 84 ? 4.684 -3.254 -11.688 1 98.06 84 SER A CA 1
ATOM 660 C C . SER A 1 84 ? 6.008 -3.996 -11.562 1 98.06 84 SER A C 1
ATOM 662 O O . SER A 1 84 ? 6.039 -5.152 -11.133 1 98.06 84 SER A O 1
ATOM 664 N N . ASP A 1 85 ? 7.141 -3.297 -11.883 1 95.56 85 ASP A N 1
ATOM 665 C CA . ASP A 1 85 ? 8.461 -3.885 -11.688 1 95.56 85 ASP A CA 1
ATOM 666 C C . ASP A 1 85 ? 8.703 -4.215 -10.211 1 95.56 85 ASP A C 1
ATOM 668 O O . ASP A 1 85 ? 9.219 -5.285 -9.891 1 95.56 85 ASP A O 1
ATOM 672 N N . LEU A 1 86 ? 8.312 -3.293 -9.383 1 96.69 86 LEU A N 1
ATOM 673 C CA . LEU A 1 86 ? 8.453 -3.525 -7.949 1 96.69 86 LEU A CA 1
ATOM 674 C C . LEU A 1 86 ? 7.578 -4.688 -7.496 1 96.69 86 LEU A C 1
ATOM 676 O O . LEU A 1 86 ? 8.016 -5.531 -6.707 1 96.69 86 LEU A O 1
ATOM 680 N N . GLY A 1 87 ? 6.316 -4.719 -7.965 1 97.81 87 GLY A N 1
ATOM 681 C CA . GLY A 1 87 ? 5.43 -5.828 -7.652 1 97.81 87 GLY A CA 1
ATOM 682 C C . GLY A 1 87 ? 6.004 -7.176 -8.039 1 97.81 87 GLY A C 1
ATOM 683 O O . GLY A 1 87 ? 5.887 -8.148 -7.289 1 97.81 87 GLY A O 1
ATOM 684 N N . VAL A 1 88 ? 6.621 -7.242 -9.164 1 96.56 88 VAL A N 1
ATOM 685 C CA . VAL A 1 88 ? 7.23 -8.469 -9.648 1 96.56 88 VAL A CA 1
ATOM 686 C C . VAL A 1 88 ? 8.359 -8.898 -8.711 1 96.56 88 VAL A C 1
ATOM 688 O O . VAL A 1 88 ? 8.484 -10.086 -8.391 1 96.56 88 VAL A O 1
ATOM 691 N N . GLU A 1 89 ? 9.148 -7.957 -8.305 1 95.44 89 GLU A N 1
ATOM 692 C CA . GLU A 1 89 ? 10.242 -8.266 -7.391 1 95.44 89 GLU A CA 1
ATOM 693 C C . GLU A 1 89 ? 9.719 -8.852 -6.082 1 95.44 89 GLU A C 1
ATOM 695 O O . GLU A 1 89 ? 10.312 -9.781 -5.531 1 95.44 89 GLU A O 1
ATOM 700 N N . ILE A 1 90 ? 8.68 -8.32 -5.617 1 96.75 90 ILE A N 1
ATOM 701 C CA . ILE A 1 90 ? 8.102 -8.797 -4.363 1 96.75 90 ILE A CA 1
ATOM 702 C C . ILE A 1 90 ? 7.59 -10.219 -4.539 1 96.75 90 ILE A C 1
ATOM 704 O O . ILE A 1 90 ? 7.848 -11.086 -3.699 1 96.75 90 ILE A O 1
ATOM 708 N N . VAL A 1 91 ? 6.895 -10.438 -5.609 1 96.19 91 VAL A N 1
ATOM 709 C CA . VAL A 1 91 ? 6.324 -11.758 -5.887 1 96.19 91 VAL A CA 1
ATOM 710 C C . VAL A 1 91 ? 7.445 -12.781 -6.035 1 96.19 91 VAL A C 1
ATOM 712 O O . VAL A 1 91 ? 7.316 -13.922 -5.578 1 96.19 91 VAL A O 1
ATOM 715 N N . GLU A 1 92 ? 8.5 -12.406 -6.656 1 93.44 92 GLU A N 1
ATOM 716 C CA . GLU A 1 92 ? 9.641 -13.305 -6.809 1 93.44 92 GLU A CA 1
ATOM 717 C C . GLU A 1 92 ? 10.234 -13.672 -5.453 1 93.44 92 GLU A C 1
ATOM 719 O O . GLU A 1 92 ? 10.695 -14.797 -5.262 1 93.44 92 GLU A O 1
ATOM 724 N N . CYS A 1 93 ? 10.227 -12.719 -4.594 1 92.75 93 CYS A N 1
ATOM 725 C CA . CYS A 1 93 ? 10.688 -12.992 -3.238 1 92.75 93 CYS A CA 1
ATOM 726 C C . CYS A 1 93 ? 9.82 -14.055 -2.574 1 92.75 93 CYS A C 1
ATOM 728 O O . CYS A 1 93 ? 10.328 -14.914 -1.852 1 92.75 93 CYS A O 1
ATOM 730 N N . PHE A 1 94 ? 8.484 -14.023 -2.801 1 91 94 PHE A N 1
ATOM 731 C CA . PHE A 1 94 ? 7.582 -15.039 -2.281 1 91 94 PHE A CA 1
ATOM 732 C C . PHE A 1 94 ? 7.949 -16.422 -2.82 1 91 94 PHE A C 1
ATOM 734 O O . PHE A 1 94 ? 7.988 -17.391 -2.068 1 91 94 PHE A O 1
ATOM 741 N N . LYS A 1 95 ? 8.18 -16.422 -4.074 1 87.81 95 LYS A N 1
ATOM 742 C CA . LYS A 1 95 ? 8.477 -17.672 -4.746 1 87.81 95 LYS A CA 1
ATOM 743 C C . LYS A 1 95 ? 9.773 -18.281 -4.219 1 87.81 95 LYS A C 1
ATOM 745 O O . LYS A 1 95 ? 9.852 -19.5 -4.004 1 87.81 95 LYS A O 1
ATOM 750 N N . GLN A 1 96 ? 10.711 -17.469 -4.016 1 87.5 96 GLN A N 1
ATOM 751 C CA . GLN A 1 96 ? 12 -17.938 -3.51 1 87.5 96 GLN A CA 1
ATOM 752 C C . GLN A 1 96 ? 11.867 -18.5 -2.1 1 87.5 96 GLN A C 1
ATOM 754 O O . GLN A 1 96 ? 12.453 -19.547 -1.78 1 87.5 96 GLN A O 1
ATOM 759 N N . LYS A 1 97 ? 11.117 -17.844 -1.311 1 84.56 97 LYS A N 1
ATOM 760 C CA . LYS A 1 97 ? 10.898 -18.312 0.058 1 84.56 97 LYS A CA 1
ATOM 761 C C . LYS A 1 97 ? 10.172 -19.656 0.077 1 84.56 97 LYS A C 1
ATOM 763 O O . LYS A 1 97 ? 10.477 -20.516 0.901 1 84.56 97 LYS A O 1
ATOM 768 N N . ALA A 1 98 ? 9.219 -19.797 -0.754 1 81.75 98 ALA A N 1
ATOM 769 C CA . ALA A 1 98 ? 8.461 -21.047 -0.847 1 81.75 98 ALA A CA 1
ATOM 770 C C . ALA A 1 98 ? 9.359 -22.188 -1.281 1 81.75 98 ALA A C 1
ATOM 772 O O . ALA A 1 98 ? 9.234 -23.312 -0.777 1 81.75 98 ALA A O 1
ATOM 773 N N . MET A 1 99 ? 10.258 -21.891 -2.119 1 83.12 99 MET A N 1
ATOM 774 C CA . MET A 1 99 ? 11.18 -22.922 -2.604 1 83.12 99 MET A CA 1
ATOM 775 C C 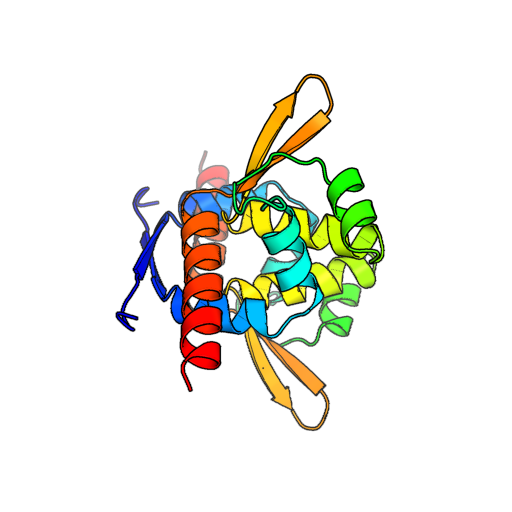. MET A 1 99 ? 12.148 -23.328 -1.504 1 83.12 99 MET A C 1
ATOM 777 O O . MET A 1 99 ? 12.453 -24.516 -1.359 1 83.12 99 MET A O 1
ATOM 781 N N . GLU A 1 100 ? 12.586 -22.375 -0.75 1 81.5 100 GLU A N 1
ATOM 782 C CA . GLU A 1 100 ? 13.508 -22.656 0.343 1 81.5 100 GLU A CA 1
ATOM 783 C C . GLU A 1 100 ? 12.844 -23.5 1.425 1 81.5 100 GLU A C 1
ATOM 785 O O . GLU A 1 100 ? 13.477 -24.375 2.018 1 81.5 100 GLU A O 1
ATOM 790 N N . MET A 1 101 ? 11.602 -23.25 1.702 1 79.25 101 MET A N 1
ATOM 791 C CA . MET A 1 101 ? 10.867 -23.984 2.727 1 79.25 101 MET A CA 1
ATOM 792 C C . MET A 1 101 ? 10.602 -25.422 2.283 1 79.25 101 MET A C 1
ATOM 794 O O . MET A 1 101 ? 10.516 -26.328 3.115 1 79.25 101 MET A O 1
ATOM 798 N N . ARG A 1 102 ? 10.492 -25.594 1.021 1 78.69 102 ARG A N 1
ATOM 799 C CA . ARG A 1 102 ? 10.258 -26.922 0.49 1 78.69 102 ARG A CA 1
ATOM 800 C C . ARG A 1 102 ? 11.531 -27.766 0.532 1 78.69 102 ARG A C 1
ATOM 802 O O . ARG A 1 102 ? 11.477 -28.984 0.638 1 78.69 102 ARG A O 1
ATOM 809 N N . ASN A 1 103 ? 12.625 -27.062 0.405 1 76.25 103 ASN A N 1
ATOM 810 C CA . ASN A 1 103 ? 13.906 -27.766 0.4 1 76.25 103 ASN A CA 1
ATOM 811 C C . ASN A 1 103 ? 14.414 -28.016 1.817 1 76.25 103 ASN A C 1
ATOM 813 O O . ASN A 1 103 ? 15.453 -28.656 2.008 1 76.25 103 ASN A O 1
ATOM 817 N N . LEU A 1 104 ? 13.789 -27.453 2.848 1 64 104 LEU A N 1
ATOM 818 C CA . LEU A 1 104 ? 14.133 -27.781 4.223 1 64 104 LEU A CA 1
ATOM 819 C C . LEU A 1 104 ? 13.336 -28.984 4.703 1 64 104 LEU A C 1
ATOM 821 O O . LEU A 1 104 ? 13.867 -29.859 5.406 1 64 104 LEU A O 1
ATOM 825 N N . MET B 1 1 ? 18.344 -16.859 -0.902 1 39.31 1 MET B N 1
ATOM 826 C CA . MET B 1 1 ? 17.953 -15.578 -1.494 1 39.31 1 MET B CA 1
ATOM 827 C C . MET B 1 1 ? 18.906 -14.469 -1.091 1 39.31 1 MET B C 1
ATOM 829 O O . MET B 1 1 ? 19.328 -14.391 0.068 1 39.31 1 MET B O 1
ATOM 833 N N . ASN B 1 2 ? 19.516 -13.922 -1.924 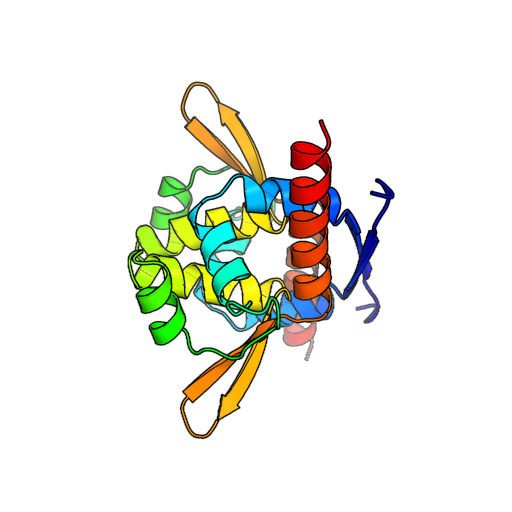1 43.06 2 ASN B N 1
ATOM 834 C CA . ASN B 1 2 ? 20.391 -12.805 -1.561 1 43.06 2 ASN B CA 1
ATOM 835 C C . ASN B 1 2 ? 19.641 -11.766 -0.724 1 43.06 2 ASN B C 1
ATOM 837 O O . ASN B 1 2 ? 18.656 -11.172 -1.188 1 43.06 2 ASN B O 1
ATOM 841 N N . ARG B 1 3 ? 19.609 -11.875 0.649 1 52.78 3 ARG B N 1
ATOM 842 C CA . ARG B 1 3 ? 19.094 -11.094 1.767 1 52.78 3 ARG B CA 1
ATOM 843 C C . ARG B 1 3 ? 19.109 -9.602 1.439 1 52.78 3 ARG B C 1
ATOM 845 O O . ARG B 1 3 ? 18.344 -8.828 2.02 1 52.78 3 ARG B O 1
ATOM 852 N N . ASP B 1 4 ? 19.859 -9.227 0.38 1 64.19 4 ASP B N 1
ATOM 853 C CA . ASP B 1 4 ? 20 -7.781 0.211 1 64.19 4 ASP B CA 1
ATOM 854 C C . ASP B 1 4 ? 19.391 -7.316 -1.108 1 64.19 4 ASP B C 1
ATOM 856 O O . ASP B 1 4 ? 20.109 -7.008 -2.059 1 64.19 4 ASP B O 1
ATOM 860 N N . HIS B 1 5 ? 18.125 -7.695 -1.387 1 82.06 5 HIS B N 1
ATOM 861 C CA . HIS B 1 5 ? 17.469 -7.188 -2.584 1 82.06 5 HIS B CA 1
ATOM 862 C C . HIS B 1 5 ? 16.797 -5.848 -2.314 1 82.06 5 HIS B C 1
ATOM 864 O O . HIS B 1 5 ? 15.898 -5.758 -1.472 1 82.06 5 HIS B O 1
ATOM 870 N N . PHE B 1 6 ? 17.375 -4.895 -3.002 1 91 6 PHE B N 1
ATOM 871 C CA . PHE B 1 6 ? 16.938 -3.529 -2.752 1 91 6 PHE B CA 1
ATOM 872 C C . PHE B 1 6 ? 16.281 -2.934 -3.996 1 91 6 PHE B C 1
ATOM 874 O O . PHE B 1 6 ? 16.609 -3.326 -5.117 1 91 6 PHE B O 1
ATOM 881 N N . TYR B 1 7 ? 15.336 -2.123 -3.771 1 93.69 7 TYR B N 1
ATOM 882 C CA . TYR B 1 7 ? 14.656 -1.387 -4.832 1 93.69 7 TYR B CA 1
ATOM 883 C C . TYR B 1 7 ? 14.609 0.104 -4.516 1 93.69 7 TYR B C 1
ATOM 885 O O . TYR B 1 7 ? 14.336 0.497 -3.381 1 93.69 7 TYR B O 1
ATOM 893 N N . THR B 1 8 ? 14.914 0.877 -5.488 1 93.62 8 THR B N 1
ATOM 894 C CA . THR B 1 8 ? 14.898 2.322 -5.285 1 93.62 8 THR B CA 1
ATOM 895 C C . THR B 1 8 ? 13.562 2.912 -5.715 1 93.62 8 THR B C 1
ATOM 897 O O . THR B 1 8 ? 13.141 2.744 -6.859 1 93.62 8 THR B O 1
ATOM 900 N N . LEU B 1 9 ? 12.961 3.611 -4.77 1 94 9 LEU B N 1
ATOM 901 C CA . LEU B 1 9 ? 11.672 4.246 -5.008 1 94 9 LEU B CA 1
ATOM 902 C C . LEU B 1 9 ? 11.844 5.734 -5.297 1 94 9 LEU B C 1
ATOM 904 O O . LEU B 1 9 ? 12.648 6.406 -4.648 1 94 9 LEU B O 1
ATOM 908 N N . ASN B 1 10 ? 11.109 6.188 -6.281 1 94.25 10 ASN B N 1
ATOM 909 C CA . ASN B 1 10 ? 10.945 7.625 -6.461 1 94.25 10 ASN B CA 1
ATOM 910 C C . ASN B 1 10 ? 9.828 8.18 -5.574 1 94.25 10 ASN B C 1
ATOM 912 O O . ASN B 1 10 ? 8.648 7.996 -5.875 1 94.25 10 ASN B O 1
ATOM 916 N N . ILE B 1 11 ? 10.125 8.906 -4.559 1 95.81 11 ILE B N 1
ATOM 917 C CA . ILE B 1 11 ? 9.188 9.352 -3.535 1 95.81 11 ILE B CA 1
ATOM 918 C C . ILE B 1 11 ? 8.172 10.312 -4.148 1 95.81 11 ILE B C 1
ATOM 920 O O . ILE B 1 11 ? 6.996 10.32 -3.76 1 95.81 11 ILE B O 1
ATOM 924 N N . ALA B 1 12 ? 8.594 11.109 -5.031 1 93.5 12 ALA B N 1
ATOM 925 C CA . ALA B 1 12 ? 7.684 12.062 -5.66 1 93.5 12 ALA B CA 1
ATOM 926 C C . ALA B 1 12 ? 6.578 11.352 -6.43 1 93.5 12 ALA B C 1
ATOM 928 O O . ALA B 1 12 ? 5.422 11.781 -6.414 1 93.5 12 ALA B O 1
ATOM 929 N N . GLU B 1 13 ? 6.973 10.289 -7.078 1 94.06 13 GLU B N 1
ATOM 930 C CA . GLU B 1 13 ? 5.996 9.508 -7.832 1 94.06 13 GLU B CA 1
ATOM 931 C C . GLU B 1 13 ? 4.984 8.844 -6.902 1 94.06 13 GLU B C 1
ATOM 933 O O . GLU B 1 13 ? 3.783 8.844 -7.176 1 94.06 13 GLU B O 1
ATOM 938 N N . ILE B 1 14 ? 5.488 8.305 -5.828 1 96.44 14 ILE B N 1
ATOM 939 C CA . ILE B 1 14 ? 4.621 7.672 -4.844 1 96.44 14 ILE B CA 1
ATOM 940 C C . ILE B 1 14 ? 3.691 8.711 -4.223 1 96.44 14 ILE B C 1
ATOM 942 O O . ILE B 1 14 ? 2.49 8.469 -4.078 1 96.44 14 ILE B O 1
ATOM 946 N N . ALA B 1 15 ? 4.219 9.812 -3.914 1 96.38 15 ALA B N 1
ATOM 947 C CA . ALA B 1 15 ? 3.422 10.891 -3.334 1 96.38 15 ALA B CA 1
ATOM 948 C C . ALA B 1 15 ? 2.314 11.328 -4.289 1 96.38 15 ALA B C 1
ATOM 950 O O . ALA B 1 15 ? 1.192 11.609 -3.861 1 96.38 15 ALA B O 1
ATOM 951 N N . GLU B 1 16 ? 2.625 11.383 -5.523 1 95.06 16 GLU B N 1
ATOM 952 C CA . GLU B 1 16 ? 1.631 11.766 -6.523 1 95.06 16 GLU B CA 1
ATOM 953 C C . GLU B 1 16 ? 0.502 10.742 -6.602 1 95.06 16 GLU B C 1
ATOM 955 O O . GLU B 1 16 ? -0.673 11.109 -6.66 1 95.06 16 GLU B O 1
ATOM 960 N N . ARG B 1 17 ? 0.868 9.484 -6.613 1 96.38 17 ARG B N 1
ATOM 961 C CA . ARG B 1 17 ? -0.141 8.43 -6.652 1 96.38 17 ARG B CA 1
ATOM 962 C C . ARG B 1 17 ? -1.06 8.508 -5.438 1 96.38 17 ARG B C 1
ATOM 964 O O . ARG B 1 17 ? -2.285 8.469 -5.574 1 96.38 17 ARG B O 1
ATOM 971 N N . ILE B 1 18 ? -0.45 8.672 -4.262 1 97.94 18 ILE B N 1
ATOM 972 C CA . ILE B 1 18 ? -1.223 8.734 -3.023 1 97.94 18 ILE B CA 1
ATOM 973 C C . ILE B 1 18 ? -2.064 10.008 -3.008 1 97.94 18 ILE B C 1
ATOM 975 O O . ILE B 1 18 ? -3.234 9.984 -2.619 1 97.94 18 ILE B O 1
ATOM 979 N N . GLY B 1 19 ? -1.47 11.039 -3.459 1 96.31 19 GLY B N 1
ATOM 980 C CA . GLY B 1 19 ? -2.172 12.312 -3.479 1 96.31 19 GLY B CA 1
ATOM 981 C C . GLY B 1 19 ? -3.398 12.305 -4.371 1 96.31 19 GLY B C 1
ATOM 982 O O . GLY B 1 19 ? -4.316 13.109 -4.184 1 96.31 19 GLY B O 1
ATOM 983 N N . ASN B 1 20 ? -3.467 11.375 -5.332 1 95.44 20 ASN B N 1
ATOM 984 C CA . ASN B 1 20 ? -4.566 11.297 -6.285 1 95.44 20 ASN B CA 1
ATOM 985 C C . ASN B 1 20 ? -5.641 10.312 -5.824 1 95.44 20 ASN B C 1
ATOM 987 O O . ASN B 1 20 ? -6.652 10.133 -6.504 1 95.44 20 ASN B O 1
ATOM 991 N N . ASP B 1 21 ? -5.434 9.672 -4.672 1 96.19 21 ASP B N 1
ATOM 992 C CA . ASP B 1 21 ? -6.402 8.773 -4.051 1 96.19 21 ASP B CA 1
ATOM 993 C C . ASP B 1 21 ? -6.891 9.344 -2.717 1 96.19 21 ASP B C 1
ATOM 995 O O . ASP B 1 21 ? -6.156 9.336 -1.728 1 96.19 21 ASP B O 1
ATOM 999 N N . ASP B 1 22 ? -8.086 9.734 -2.682 1 95 22 ASP B N 1
ATOM 1000 C CA . ASP B 1 22 ? -8.641 10.445 -1.531 1 95 22 ASP B CA 1
ATOM 1001 C C . ASP B 1 22 ? -8.477 9.625 -0.253 1 95 22 ASP B C 1
ATOM 1003 O O . ASP B 1 22 ? -8.047 10.148 0.776 1 95 22 ASP B O 1
ATOM 1007 N N . CYS B 1 23 ? -8.789 8.359 -0.353 1 96.44 23 CYS B N 1
ATOM 1008 C CA . CYS B 1 23 ? -8.703 7.508 0.832 1 96.44 23 CYS B CA 1
ATOM 1009 C C . CYS B 1 23 ? -7.258 7.34 1.28 1 96.44 23 CYS B C 1
ATOM 1011 O O . CYS B 1 23 ? -6.941 7.508 2.461 1 96.44 23 CYS B O 1
ATOM 1013 N N . ALA B 1 24 ? -6.391 7.027 0.34 1 98.06 24 ALA B N 1
ATOM 1014 C CA . ALA B 1 24 ? -4.98 6.82 0.666 1 98.06 24 ALA B CA 1
ATOM 1015 C C . ALA B 1 24 ? -4.371 8.078 1.28 1 98.06 24 ALA B C 1
ATOM 1017 O O . ALA B 1 24 ? -3.66 8 2.285 1 98.06 24 ALA B O 1
ATOM 1018 N N . TYR B 1 25 ? -4.699 9.188 0.687 1 97.81 25 TYR B N 1
ATOM 1019 C CA . TYR B 1 25 ? -4.172 10.461 1.169 1 97.81 25 TYR B CA 1
ATOM 1020 C C . TYR B 1 25 ? -4.664 10.75 2.582 1 97.81 25 TYR B C 1
ATOM 1022 O O . TYR B 1 25 ? -3.869 11.086 3.463 1 97.81 25 TYR B O 1
ATOM 1030 N N . GLN B 1 26 ? -5.93 10.633 2.783 1 97.62 26 GLN B N 1
ATOM 1031 C CA . GLN B 1 26 ? -6.52 10.961 4.078 1 97.62 26 GLN B CA 1
ATOM 1032 C C . GLN B 1 26 ? -6 10.031 5.168 1 97.62 26 GLN B C 1
ATOM 1034 O O . GLN B 1 26 ? -5.742 10.469 6.293 1 97.62 26 GLN B O 1
ATOM 1039 N N . VAL B 1 27 ? -5.828 8.781 4.828 1 98.31 27 VAL B N 1
ATOM 1040 C CA . VAL B 1 27 ? -5.344 7.816 5.809 1 98.31 27 VAL B CA 1
ATOM 1041 C C . VAL B 1 27 ? -3.91 8.164 6.211 1 98.31 27 VAL B C 1
ATOM 1043 O O . VAL B 1 27 ? -3.582 8.195 7.398 1 98.31 27 VAL B O 1
ATOM 1046 N N . LEU B 1 28 ? -3.051 8.406 5.219 1 98.31 28 LEU B N 1
ATOM 1047 C CA . LEU B 1 28 ? -1.663 8.719 5.543 1 98.31 28 LEU B CA 1
ATOM 1048 C C . LEU B 1 28 ? -1.569 10.008 6.355 1 98.31 28 LEU B C 1
ATOM 1050 O O . LEU B 1 28 ? -0.834 10.07 7.344 1 98.31 28 LEU B O 1
ATOM 1054 N N . MET B 1 29 ? -2.369 10.984 6.02 1 97.31 29 MET B N 1
ATOM 1055 C CA . MET B 1 29 ? -2.33 12.289 6.668 1 97.31 29 MET B CA 1
ATOM 1056 C C . MET B 1 29 ? -2.932 12.219 8.07 1 97.31 29 MET B C 1
ATOM 1058 O O . MET B 1 29 ? -2.662 13.078 8.906 1 97.31 29 MET B O 1
ATOM 1062 N N . ALA B 1 30 ? -3.742 11.25 8.32 1 97.62 30 ALA B N 1
ATOM 1063 C CA . ALA B 1 30 ? -4.344 11.094 9.641 1 97.62 30 ALA B CA 1
ATOM 1064 C C . ALA B 1 30 ? -3.275 10.906 10.711 1 97.62 30 ALA B C 1
ATOM 1066 O O . ALA B 1 30 ? -3.504 11.211 11.883 1 97.62 30 ALA B O 1
ATOM 1067 N N . PHE B 1 31 ? -2.086 10.453 10.297 1 98 31 PHE B N 1
ATOM 1068 C CA . PHE B 1 31 ? -1.018 10.164 11.242 1 98 31 PHE B CA 1
ATOM 1069 C C . PHE B 1 31 ? -0.206 11.422 11.547 1 98 31 PHE B C 1
ATOM 1071 O O . PHE B 1 31 ? 0.811 11.359 12.234 1 98 31 PHE B O 1
ATOM 1078 N N . ILE B 1 32 ? -0.634 12.539 11.047 1 97.31 32 ILE B N 1
ATOM 1079 C CA . ILE B 1 32 ? -0.065 13.844 11.352 1 97.31 32 ILE B CA 1
ATOM 1080 C C . ILE B 1 32 ? -1.08 14.68 12.125 1 97.31 32 ILE B C 1
ATOM 1082 O O . ILE B 1 32 ? -2.199 14.898 11.656 1 97.31 32 ILE B O 1
ATOM 1086 N N . ASN B 1 33 ? -0.697 15.133 13.203 1 95.81 33 ASN B N 1
ATOM 1087 C CA . ASN B 1 33 ? -1.644 15.898 14 1 95.81 33 ASN B CA 1
ATOM 1088 C C . ASN B 1 33 ? -1.733 17.344 13.531 1 95.81 33 ASN B C 1
ATOM 1090 O O . ASN B 1 33 ? -1.109 17.719 12.539 1 95.81 33 ASN B O 1
ATOM 1094 N N . GLU B 1 34 ? -2.521 18.078 14.227 1 93 34 GLU B N 1
ATOM 1095 C CA . GLU B 1 34 ? -2.82 19.453 13.836 1 93 34 GLU B CA 1
ATOM 1096 C C . GLU B 1 34 ? -1.563 20.328 13.852 1 93 34 GLU B C 1
ATOM 1098 O O . GLU B 1 34 ? -1.479 21.312 13.133 1 93 34 GLU B O 1
ATOM 1103 N N . ASN B 1 35 ? -0.549 19.906 14.633 1 93.38 35 ASN B N 1
ATOM 1104 C CA . ASN B 1 35 ? 0.692 20.672 14.742 1 93.38 35 ASN B CA 1
ATOM 1105 C C . ASN B 1 35 ? 1.714 20.219 13.703 1 93.38 35 ASN B C 1
ATOM 1107 O O . ASN B 1 35 ? 2.844 20.719 13.688 1 93.38 35 ASN B O 1
ATOM 1111 N N . GLY B 1 36 ? 1.357 19.25 12.883 1 91.94 36 GLY B N 1
ATOM 1112 C CA . GLY B 1 36 ? 2.254 18.766 11.836 1 91.94 36 GLY B CA 1
ATOM 1113 C C . GLY B 1 36 ? 3.205 17.688 12.32 1 91.94 36 GLY B C 1
ATOM 1114 O O . GLY B 1 36 ? 4.191 17.391 11.648 1 91.94 36 GLY B O 1
ATOM 1115 N N . GLU B 1 37 ? 2.875 17.188 13.461 1 94.88 37 GLU B N 1
ATOM 1116 C CA . GLU B 1 37 ? 3.734 16.156 14.039 1 94.88 37 GLU B CA 1
ATOM 1117 C C . GLU B 1 37 ? 3.145 14.766 13.852 1 94.88 37 GLU B C 1
ATOM 1119 O O . GLU B 1 37 ? 1.924 14.602 13.836 1 94.88 37 GLU B O 1
ATOM 1124 N N . ALA B 1 38 ? 4.027 13.82 13.75 1 95.81 38 ALA B N 1
ATOM 1125 C CA . ALA B 1 38 ? 3.564 12.438 13.641 1 95.81 38 ALA B CA 1
ATOM 1126 C C . ALA B 1 38 ? 2.867 11.992 14.914 1 95.81 38 ALA B C 1
ATOM 1128 O O . ALA B 1 38 ? 3.26 12.383 16.016 1 95.81 38 ALA B O 1
ATOM 1129 N N . GLN B 1 39 ? 1.866 11.25 14.797 1 97.25 39 GLN B N 1
ATOM 1130 C CA . GLN B 1 39 ? 1.157 10.703 15.945 1 97.25 39 GLN B CA 1
ATOM 1131 C C . GLN B 1 39 ? 0.873 9.211 15.766 1 97.25 39 GLN B C 1
ATOM 1133 O O . GLN B 1 39 ? 0.97 8.688 14.656 1 97.25 39 GLN B O 1
ATOM 1138 N N . MET B 1 40 ? 0.516 8.539 16.828 1 96.5 40 MET B N 1
ATOM 1139 C CA . MET B 1 40 ? 0.205 7.113 16.859 1 96.5 40 MET B CA 1
ATOM 1140 C C . MET B 1 40 ? -1.298 6.887 16.984 1 96.5 40 MET B C 1
ATOM 1142 O O . MET B 1 40 ? -1.956 7.512 17.812 1 96.5 40 MET B O 1
ATOM 1146 N N . LEU B 1 41 ? -1.831 6.062 16.156 1 97.19 41 LEU B N 1
ATOM 1147 C CA . LEU B 1 41 ? -3.266 5.801 16.141 1 97.19 41 LEU B CA 1
ATOM 1148 C C . LEU B 1 41 ? -3.545 4.324 15.883 1 97.19 41 LEU B C 1
ATOM 1150 O O . LEU B 1 41 ? -2.775 3.656 15.188 1 97.19 41 LEU B O 1
ATOM 1154 N N . ASN B 1 42 ? -4.625 3.852 16.484 1 96.69 42 ASN B N 1
ATOM 1155 C CA . ASN B 1 42 ? -5.129 2.572 15.992 1 96.69 42 ASN B CA 1
ATOM 1156 C C . ASN B 1 42 ? -6.082 2.76 14.812 1 96.69 42 ASN B C 1
ATOM 1158 O O . ASN B 1 42 ? -6.449 3.889 14.484 1 96.69 42 ASN B O 1
ATOM 1162 N N . LYS B 1 43 ? -6.465 1.715 14.219 1 96.25 43 LYS B N 1
ATOM 1163 C CA . LYS B 1 43 ? -7.234 1.793 12.984 1 96.25 43 LYS B CA 1
ATOM 1164 C C . LYS B 1 43 ? -8.594 2.443 13.219 1 96.25 43 LYS B C 1
ATOM 1166 O O . LYS B 1 43 ? -9.078 3.205 12.383 1 96.25 43 LYS B O 1
ATOM 1171 N N . THR B 1 44 ? -9.211 2.127 14.305 1 95.88 44 THR B N 1
ATOM 1172 C CA . THR B 1 44 ? -10.516 2.684 14.625 1 95.88 44 THR B CA 1
ATOM 1173 C C . THR B 1 44 ? -10.445 4.203 14.75 1 95.88 44 THR B C 1
ATOM 1175 O O . THR B 1 44 ? -11.328 4.914 14.281 1 95.88 44 THR B O 1
ATOM 1178 N N . ALA B 1 45 ? -9.453 4.648 15.422 1 96 45 ALA B N 1
ATOM 1179 C CA . ALA B 1 45 ? -9.258 6.09 15.562 1 96 45 ALA B CA 1
ATOM 1180 C C . ALA B 1 45 ? -9.062 6.75 14.195 1 96 45 ALA B C 1
ATOM 1182 O O . ALA B 1 45 ? -9.586 7.836 13.945 1 96 45 ALA B O 1
ATOM 1183 N N . VAL B 1 46 ? -8.281 6.125 13.328 1 97.38 46 VAL B N 1
ATOM 1184 C CA . VAL B 1 46 ? -8.086 6.645 11.977 1 97.38 46 VAL B CA 1
ATOM 1185 C C . VAL B 1 46 ? -9.438 6.762 11.273 1 97.38 46 VAL B C 1
ATOM 1187 O O . VAL B 1 46 ? -9.734 7.789 10.664 1 97.38 46 VAL B O 1
ATOM 1190 N N . ALA B 1 47 ? -10.266 5.703 11.328 1 96.88 47 ALA B N 1
ATOM 1191 C CA . ALA B 1 47 ? -11.57 5.68 10.664 1 96.88 47 ALA B CA 1
ATOM 1192 C C . ALA B 1 47 ? -12.469 6.801 11.188 1 96.88 47 ALA B C 1
ATOM 1194 O O . ALA B 1 47 ? -13.188 7.441 10.414 1 96.88 47 ALA B O 1
ATOM 1195 N N . GLU B 1 48 ? -12.445 7.062 12.422 1 95.38 48 GLU B N 1
ATOM 1196 C CA . GLU B 1 48 ? -13.258 8.109 13.039 1 95.38 48 GLU B CA 1
ATOM 1197 C C . GLU B 1 48 ? -12.805 9.5 12.586 1 95.38 48 GLU B C 1
ATOM 1199 O O . GLU B 1 48 ? -13.625 10.398 12.406 1 95.38 48 GLU B O 1
ATOM 1204 N N . MET B 1 49 ? -11.547 9.641 12.398 1 94.25 49 MET B N 1
ATOM 1205 C CA . MET B 1 49 ? -10.984 10.93 12.016 1 94.25 49 MET B CA 1
ATOM 1206 C C . MET B 1 49 ? -11.359 11.289 10.586 1 94.25 49 MET B C 1
ATOM 1208 O O . MET B 1 49 ? -11.656 12.445 10.281 1 94.25 49 MET B O 1
ATOM 1212 N N . ILE B 1 50 ? -11.367 10.359 9.609 1 93 50 ILE B N 1
ATOM 1213 C CA . ILE B 1 50 ? -11.484 10.727 8.203 1 93 50 ILE B CA 1
ATOM 1214 C C . ILE B 1 50 ? -12.898 10.414 7.707 1 93 50 ILE B C 1
ATOM 1216 O O . ILE B 1 50 ? -13.242 10.734 6.57 1 93 50 ILE B O 1
ATOM 1220 N N . GLN B 1 51 ? -13.75 9.844 8.398 1 89.25 51 GLN B N 1
ATOM 1221 C CA . GLN B 1 51 ? -15.172 9.641 8.125 1 89.25 51 GLN B CA 1
ATOM 1222 C C . GLN B 1 51 ? -15.383 8.82 6.855 1 89.25 51 GLN B C 1
ATOM 1224 O O . GLN B 1 51 ? -16.203 9.18 6.012 1 89.25 51 GLN B O 1
ATOM 1229 N N . LEU B 1 52 ? -14.57 7.832 6.586 1 89.94 52 LEU B N 1
ATOM 1230 C CA . LEU B 1 52 ? -14.734 6.82 5.547 1 89.94 52 LEU B CA 1
ATOM 1231 C C . LEU B 1 52 ? -15.094 5.469 6.16 1 89.94 52 LEU B C 1
ATOM 1233 O O . LEU B 1 52 ? -15.039 5.301 7.379 1 89.94 52 LEU B O 1
ATOM 1237 N N . SER B 1 53 ? -15.531 4.586 5.352 1 92.25 53 SER B N 1
ATOM 1238 C CA . SER B 1 53 ? -15.992 3.301 5.867 1 92.25 53 SER B CA 1
ATOM 1239 C C . SER B 1 53 ? -14.867 2.545 6.555 1 92.25 53 SER B C 1
ATOM 1241 O O . SER B 1 53 ? -13.719 2.57 6.094 1 92.25 53 SER B O 1
ATOM 1243 N N . LYS B 1 54 ? -15.172 1.835 7.645 1 94.06 54 LYS B N 1
ATOM 1244 C CA . LYS B 1 54 ? -14.188 1.13 8.453 1 94.06 54 LYS B CA 1
ATOM 1245 C C . LYS B 1 54 ? -13.469 0.06 7.637 1 94.06 54 LYS B C 1
ATOM 1247 O O . LYS B 1 54 ? -12.234 -0.009 7.637 1 94.06 54 LYS B O 1
ATOM 1252 N N . PRO B 1 55 ? -14.203 -0.721 6.82 1 93.88 55 PRO B N 1
ATOM 1253 C CA . PRO B 1 55 ? -13.492 -1.737 6.043 1 93.88 55 PRO B CA 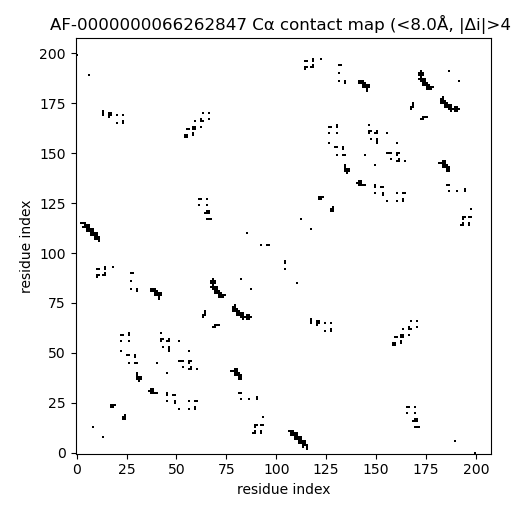1
ATOM 1254 C C . PRO B 1 55 ? -12.469 -1.137 5.082 1 93.88 55 PRO B C 1
ATOM 1256 O O . PRO B 1 55 ? -11.359 -1.666 4.945 1 93.88 55 PRO B O 1
ATOM 1259 N N . THR B 1 56 ? -12.805 -0.017 4.516 1 95.88 56 THR B N 1
ATOM 1260 C CA . THR B 1 56 ? -11.914 0.661 3.58 1 95.88 56 THR B CA 1
ATOM 1261 C C . THR B 1 56 ? -10.688 1.216 4.301 1 95.88 56 THR B C 1
ATOM 1263 O O . THR B 1 56 ? -9.562 1.03 3.846 1 95.88 56 THR B O 1
ATOM 1266 N N . VAL B 1 57 ? -10.93 1.812 5.422 1 97.5 57 VAL B N 1
ATOM 1267 C CA . VAL B 1 57 ? -9.844 2.426 6.18 1 97.5 57 VAL B CA 1
ATOM 1268 C C . VAL B 1 57 ? -8.93 1.34 6.738 1 97.5 57 VAL B C 1
ATOM 1270 O O . VAL B 1 57 ? -7.703 1.448 6.652 1 97.5 57 VAL B O 1
ATOM 1273 N N . PHE B 1 58 ? -9.492 0.308 7.246 1 97.56 58 PHE B N 1
ATOM 1274 C CA . PHE B 1 58 ? -8.711 -0.776 7.832 1 97.56 58 PHE B CA 1
ATOM 1275 C C . PHE B 1 58 ? -7.828 -1.435 6.781 1 97.56 58 PHE B C 1
ATOM 1277 O O . PHE B 1 58 ? -6.648 -1.696 7.027 1 97.56 58 PHE B O 1
ATOM 1284 N N . ALA B 1 59 ? -8.414 -1.648 5.613 1 97.56 59 ALA B N 1
ATOM 1285 C CA . ALA B 1 59 ? -7.652 -2.27 4.535 1 97.56 59 ALA B CA 1
ATOM 1286 C C . ALA B 1 59 ? -6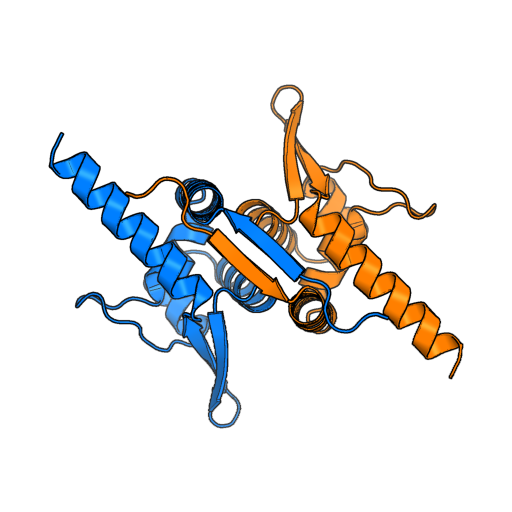.52 -1.36 4.066 1 97.56 59 ALA B C 1
ATOM 1288 O O . ALA B 1 59 ? -5.43 -1.834 3.742 1 97.56 59 ALA B O 1
ATOM 1289 N N . THR B 1 60 ? -6.809 -0.095 4.016 1 98.56 60 THR B N 1
ATOM 1290 C CA . THR B 1 60 ? -5.793 0.86 3.582 1 98.56 60 THR B CA 1
ATOM 1291 C C . THR B 1 60 ? -4.66 0.941 4.602 1 98.56 60 THR B C 1
ATOM 1293 O O . THR B 1 60 ? -3.484 0.929 4.23 1 98.56 60 THR B O 1
ATOM 1296 N N . VAL B 1 61 ? -4.996 0.955 5.848 1 98.62 61 VAL B N 1
ATOM 1297 C CA . VAL B 1 61 ? -3.982 0.99 6.898 1 98.62 61 VAL B CA 1
ATOM 1298 C C . VAL B 1 61 ? -3.133 -0.277 6.84 1 98.62 61 VAL B C 1
ATOM 1300 O O . VAL B 1 61 ? -1.902 -0.21 6.902 1 98.62 61 VAL B O 1
ATOM 1303 N N . ASN B 1 62 ? -3.797 -1.399 6.707 1 98.19 62 ASN B N 1
ATOM 1304 C CA . ASN B 1 62 ? -3.066 -2.658 6.582 1 98.19 62 ASN B CA 1
ATOM 1305 C C . ASN B 1 62 ? -2.123 -2.643 5.383 1 98.19 62 ASN B C 1
ATOM 1307 O O . ASN B 1 62 ? -0.979 -3.09 5.48 1 98.19 62 ASN B O 1
ATOM 1311 N N . SER B 1 63 ? -2.621 -2.117 4.328 1 98.56 63 SER B N 1
ATOM 1312 C CA . SER B 1 63 ? -1.824 -2.072 3.105 1 98.56 63 SER B CA 1
ATOM 1313 C C . SER B 1 63 ? -0.614 -1.159 3.266 1 98.56 63 SER B C 1
ATOM 1315 O O . SER B 1 63 ? 0.475 -1.472 2.781 1 98.56 63 SER B O 1
ATOM 1317 N N . PHE B 1 64 ? -0.792 -0.054 3.941 1 98.75 64 PHE B N 1
ATOM 1318 C CA . PHE B 1 64 ? 0.304 0.885 4.152 1 98.75 64 PHE B CA 1
ATOM 1319 C C . PHE B 1 64 ? 1.332 0.31 5.121 1 98.75 64 PHE B C 1
ATOM 1321 O O . PHE B 1 64 ? 2.527 0.58 4.996 1 98.75 64 PHE B O 1
ATOM 1328 N N . TYR B 1 65 ? 0.86 -0.431 6.07 1 98.62 65 TYR B N 1
ATOM 1329 C CA . TYR B 1 65 ? 1.8 -1.163 6.914 1 98.62 65 TYR B CA 1
ATOM 1330 C C . TYR B 1 65 ? 2.609 -2.156 6.09 1 98.62 65 TYR B C 1
ATOM 1332 O O . TYR B 1 65 ? 3.836 -2.223 6.211 1 98.62 65 TYR B O 1
ATOM 1340 N N . CYS B 1 66 ? 1.951 -2.891 5.23 1 98.06 66 CYS B N 1
ATOM 1341 C CA . CYS B 1 66 ? 2.619 -3.873 4.387 1 98.06 66 CYS B CA 1
ATOM 1342 C C . CYS B 1 66 ? 3.627 -3.201 3.461 1 98.06 66 CYS B C 1
ATOM 1344 O O . CYS B 1 66 ? 4.684 -3.766 3.172 1 98.06 66 CYS B O 1
ATOM 1346 N N . ALA B 1 67 ? 3.277 -1.984 3.025 1 97.94 67 ALA B N 1
ATOM 1347 C CA . ALA B 1 67 ? 4.121 -1.265 2.076 1 97.94 67 ALA B CA 1
ATOM 1348 C C . ALA B 1 67 ? 5.285 -0.579 2.787 1 97.94 67 ALA B C 1
ATOM 1350 O O . ALA B 1 67 ? 6.16 0.005 2.143 1 97.94 67 ALA B O 1
ATOM 1351 N N . GLY B 1 68 ? 5.219 -0.546 4.137 1 97.56 68 GLY B N 1
ATOM 1352 C CA . GLY B 1 68 ? 6.301 0.044 4.91 1 97.56 68 GLY B CA 1
ATOM 1353 C C . GLY B 1 68 ? 6.117 1.531 5.148 1 97.56 68 GLY B C 1
ATOM 1354 O O . GLY B 1 68 ? 7.059 2.221 5.551 1 97.56 68 GLY B O 1
ATOM 1355 N N . TYR B 1 69 ? 4.949 2.066 4.855 1 98.38 69 TYR B N 1
ATOM 1356 C CA . TYR B 1 69 ? 4.707 3.494 5.039 1 98.38 69 TYR B CA 1
ATOM 1357 C C . TYR B 1 69 ? 4.43 3.816 6.504 1 98.38 69 TYR B C 1
ATOM 1359 O O . TYR B 1 69 ? 4.648 4.945 6.949 1 98.38 69 TYR B O 1
ATOM 1367 N N . ILE B 1 70 ? 3.863 2.82 7.172 1 98.06 70 ILE B N 1
ATOM 1368 C CA . ILE B 1 70 ? 3.619 2.961 8.602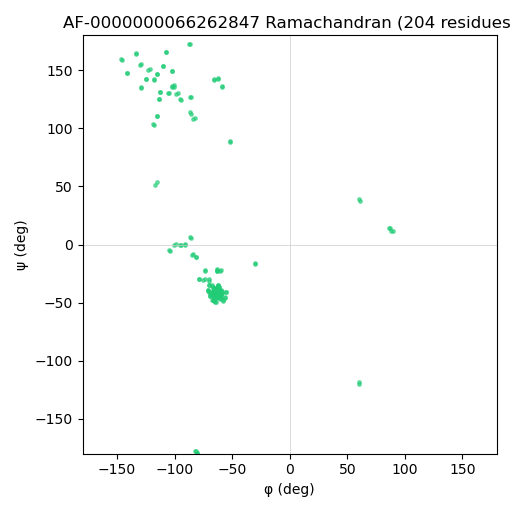 1 98.06 70 ILE B CA 1
ATOM 1369 C C . ILE B 1 70 ? 4.164 1.74 9.344 1 98.06 70 ILE B C 1
ATOM 1371 O O . ILE B 1 70 ? 4.312 0.667 8.75 1 98.06 70 ILE B O 1
ATOM 1375 N N . ASP B 1 71 ? 4.469 1.967 10.539 1 97.81 71 ASP B N 1
ATOM 1376 C CA . ASP B 1 71 ? 4.957 0.905 11.414 1 97.81 71 ASP B CA 1
ATOM 1377 C C . ASP B 1 71 ? 3.924 0.555 12.484 1 97.81 71 ASP B C 1
ATOM 1379 O O . ASP B 1 71 ? 3.043 1.361 12.789 1 97.81 71 ASP B O 1
ATOM 1383 N N . GLU B 1 72 ? 4.016 -0.585 12.891 1 96.75 72 GLU B N 1
ATOM 1384 C CA . GLU B 1 72 ? 3.08 -1.101 13.883 1 96.75 72 GLU B CA 1
ATOM 1385 C C . GLU B 1 72 ? 3.775 -1.366 15.219 1 96.75 72 GLU B C 1
ATOM 1387 O O . GLU B 1 72 ? 4.91 -1.85 15.242 1 96.75 72 GLU B O 1
ATOM 1392 N N . THR B 1 73 ? 3.205 -0.897 16.219 1 94.25 73 THR B N 1
ATOM 1393 C CA . THR B 1 73 ? 3.607 -1.248 17.578 1 94.25 73 THR B CA 1
ATOM 1394 C C . THR B 1 73 ? 2.422 -1.794 18.375 1 94.25 73 THR B C 1
ATOM 1396 O O . THR B 1 73 ? 1.28 -1.387 18.141 1 94.25 73 THR B O 1
ATOM 1399 N N . ARG B 1 74 ? 2.684 -2.734 19.172 1 89.88 74 ARG B N 1
ATOM 1400 C CA . ARG B 1 74 ? 1.616 -3.299 20 1 89.88 74 ARG B CA 1
ATOM 1401 C C . ARG B 1 74 ? 1.619 -2.693 21.391 1 89.88 74 ARG B C 1
ATOM 1403 O O . ARG B 1 74 ? 2.678 -2.537 22.016 1 89.88 74 ARG B O 1
ATOM 1410 N N . VAL B 1 75 ? 0.561 -2.289 21.797 1 87.62 75 VAL B N 1
ATOM 1411 C CA . VAL B 1 75 ? 0.319 -1.857 23.172 1 87.62 75 VAL B CA 1
ATOM 1412 C C . VAL B 1 75 ? -0.754 -2.736 23.797 1 87.62 75 VAL B C 1
ATOM 1414 O O . VAL B 1 75 ? -1.947 -2.553 23.547 1 87.62 75 VAL B O 1
ATOM 1417 N N . GLY B 1 76 ? -0.314 -3.697 24.688 1 84.19 76 GLY B N 1
ATOM 1418 C CA . GLY B 1 76 ? -1.243 -4.73 25.125 1 84.19 76 GLY B CA 1
ATOM 1419 C C . GLY B 1 76 ? -1.771 -5.57 23.969 1 84.19 76 GLY B C 1
ATOM 1420 O O . GLY B 1 76 ? -0.992 -6.129 23.203 1 84.19 76 GLY B O 1
ATOM 1421 N N . ARG B 1 77 ? -3.094 -5.543 23.797 1 87.19 77 ARG B N 1
ATOM 1422 C CA . ARG B 1 77 ? -3.717 -6.34 22.734 1 87.19 77 ARG B CA 1
ATOM 1423 C C . ARG B 1 77 ? -4.016 -5.484 21.516 1 87.19 77 ARG B C 1
ATOM 1425 O O . ARG B 1 77 ? -4.492 -5.992 20.5 1 87.19 77 ARG B O 1
ATOM 1432 N N . SER B 1 78 ? -3.674 -4.223 21.609 1 88.75 78 SER B N 1
ATOM 1433 C CA . SER B 1 78 ? -4.047 -3.301 20.547 1 88.75 78 SER B CA 1
ATOM 1434 C C . SER B 1 78 ? -2.857 -2.996 19.641 1 88.75 78 SER B C 1
ATOM 1436 O O . SER B 1 78 ? -1.731 -2.836 20.109 1 88.75 78 SER B O 1
ATOM 1438 N N . LYS B 1 79 ? -3.131 -3.018 18.391 1 94.81 79 LYS B N 1
ATOM 1439 C CA . LYS B 1 79 ? -2.143 -2.559 17.422 1 94.81 79 LYS B CA 1
ATOM 1440 C C . LYS B 1 79 ? -2.223 -1.048 17.219 1 94.81 79 LYS B C 1
ATOM 1442 O O . LYS B 1 79 ? -3.305 -0.503 17 1 94.81 79 LYS B O 1
ATOM 1447 N N . ILE B 1 80 ? -1.117 -0.402 17.375 1 97.44 80 ILE B N 1
ATOM 1448 C CA . ILE B 1 80 ? -0.986 1.035 17.156 1 97.44 80 ILE B CA 1
ATOM 1449 C C . ILE B 1 80 ? -0 1.3 16.031 1 97.44 80 ILE B C 1
ATOM 1451 O O . ILE B 1 80 ? 1.033 0.634 15.922 1 97.44 80 ILE B O 1
ATOM 1455 N N . TYR B 1 81 ? -0.352 2.299 15.242 1 98.19 81 TYR B N 1
ATOM 1456 C CA . TYR B 1 81 ? 0.44 2.574 14.055 1 98.19 81 TYR B CA 1
ATOM 1457 C C . TYR B 1 81 ? 0.982 4 14.078 1 98.19 81 TYR B C 1
ATOM 1459 O O . TYR B 1 81 ? 0.366 4.895 14.656 1 98.19 81 TYR B O 1
ATOM 1467 N N . THR B 1 82 ? 2.123 4.168 13.43 1 98.12 82 THR B N 1
ATOM 1468 C CA . THR B 1 82 ? 2.742 5.477 13.25 1 98.12 82 THR B CA 1
ATOM 1469 C C . THR B 1 82 ? 3.479 5.547 11.914 1 98.12 82 THR B C 1
ATOM 1471 O O . THR B 1 82 ? 3.738 4.516 11.289 1 98.12 82 THR B O 1
ATOM 1474 N N . LEU B 1 83 ? 3.701 6.695 11.469 1 98.31 83 LEU B N 1
ATOM 1475 C CA . LEU B 1 83 ? 4.457 6.836 10.227 1 98.31 83 LEU B CA 1
ATOM 1476 C C . LEU B 1 83 ? 5.84 6.211 10.359 1 98.31 83 LEU B C 1
ATOM 1478 O O . LEU B 1 83 ? 6.5 6.371 11.391 1 98.31 83 LEU B O 1
ATOM 1482 N N . SER B 1 84 ? 6.242 5.496 9.391 1 98 84 SER B N 1
ATOM 1483 C CA . SER B 1 84 ? 7.625 5.051 9.266 1 98 84 SER B CA 1
ATOM 1484 C C . SER B 1 84 ? 8.508 6.152 8.688 1 98 84 SER B C 1
ATOM 1486 O O . SER B 1 84 ? 8.023 7.238 8.359 1 98 84 SER B O 1
ATOM 1488 N N . ASP B 1 85 ? 9.828 5.848 8.516 1 95.56 85 ASP B N 1
ATOM 1489 C CA . ASP B 1 85 ? 10.734 6.793 7.867 1 95.56 85 ASP B CA 1
ATOM 1490 C C . ASP B 1 85 ? 10.281 7.09 6.438 1 95.56 85 ASP B C 1
ATOM 1492 O O . ASP B 1 85 ? 10.289 8.25 6.008 1 95.56 85 ASP B O 1
ATOM 1496 N N . LEU B 1 86 ? 9.898 6.051 5.754 1 96.69 86 LEU B N 1
ATOM 1497 C CA . LEU B 1 86 ? 9.414 6.23 4.395 1 96.69 86 LEU B CA 1
ATOM 1498 C C . LEU B 1 86 ? 8.117 7.039 4.383 1 96.69 86 LEU B C 1
ATOM 1500 O O . LEU B 1 86 ? 7.941 7.926 3.545 1 96.69 86 LEU B O 1
ATOM 1504 N N . GLY B 1 87 ? 7.18 6.703 5.305 1 97.81 87 GLY B N 1
ATOM 1505 C CA . GLY B 1 87 ? 5.953 7.469 5.426 1 97.81 87 GLY B CA 1
ATOM 1506 C C . GLY B 1 87 ? 6.191 8.953 5.648 1 97.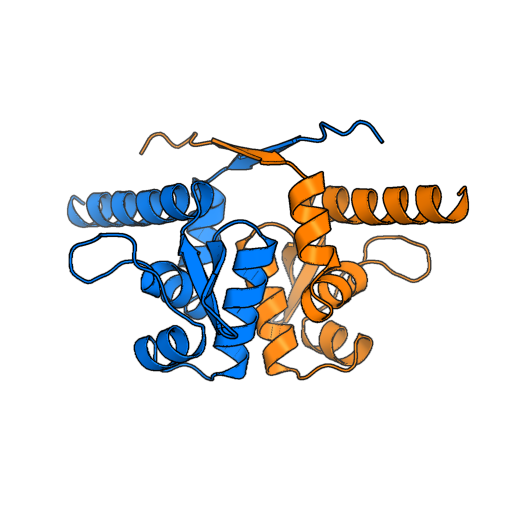81 87 GLY B C 1
ATOM 1507 O O . GLY B 1 87 ? 5.508 9.789 5.062 1 97.81 87 GLY B O 1
ATOM 1508 N N . VAL B 1 88 ? 7.133 9.273 6.453 1 96.62 88 VAL B N 1
ATOM 1509 C CA . VAL B 1 88 ? 7.484 10.656 6.75 1 96.62 88 VAL B CA 1
ATOM 1510 C C . VAL B 1 88 ? 7.977 11.352 5.48 1 96.62 88 VAL B C 1
ATOM 1512 O O . VAL B 1 88 ? 7.605 12.492 5.207 1 96.62 88 VAL B O 1
ATOM 1515 N N . GLU B 1 89 ? 8.797 10.656 4.742 1 95.5 89 GLU B N 1
ATOM 1516 C CA . GLU B 1 89 ? 9.312 11.234 3.498 1 95.5 89 GLU B CA 1
ATOM 1517 C C . GLU B 1 89 ? 8.18 11.555 2.531 1 95.5 89 GLU B C 1
ATOM 1519 O O . GLU B 1 89 ? 8.203 12.586 1.856 1 95.5 89 GLU B O 1
ATOM 1524 N N . ILE B 1 90 ? 7.258 10.703 2.459 1 96.81 90 ILE B N 1
ATOM 1525 C CA . ILE B 1 90 ? 6.133 10.906 1.551 1 96.81 90 ILE B CA 1
ATOM 1526 C C . ILE B 1 90 ? 5.316 12.117 2 1 96.81 90 ILE B C 1
ATOM 1528 O O . ILE B 1 90 ? 4.957 12.969 1.183 1 96.81 90 ILE B O 1
ATOM 1532 N N . VAL B 1 91 ? 5.059 12.195 3.27 1 96.25 91 VAL B N 1
ATOM 1533 C CA . VAL B 1 91 ? 4.273 13.289 3.826 1 96.25 91 VAL B CA 1
ATOM 1534 C C . VAL B 1 91 ? 4.996 14.617 3.594 1 96.25 91 VAL B C 1
ATOM 1536 O O . VAL B 1 91 ? 4.359 15.633 3.297 1 96.25 91 VAL B O 1
ATOM 1539 N N . GLU B 1 92 ? 6.254 14.594 3.744 1 93.62 92 GLU B N 1
ATOM 1540 C CA . GLU B 1 92 ? 7.039 15.805 3.502 1 93.62 92 GLU B CA 1
ATOM 1541 C C . GLU B 1 92 ? 6.918 16.266 2.049 1 93.62 92 GLU B C 1
ATOM 1543 O O . GLU B 1 92 ? 6.906 17.453 1.766 1 93.62 92 GLU B O 1
ATOM 1548 N N . CYS B 1 93 ? 6.867 15.305 1.188 1 92.81 93 CYS B N 1
ATOM 1549 C CA . CYS B 1 93 ? 6.656 15.633 -0.218 1 92.81 93 CYS B CA 1
ATOM 1550 C C . CYS B 1 93 ? 5.324 16.344 -0.421 1 92.81 93 CYS B C 1
ATOM 1552 O O . CYS B 1 93 ? 5.227 17.266 -1.222 1 92.81 93 CYS B O 1
ATOM 1554 N N . PHE B 1 94 ? 4.262 15.906 0.296 1 91.12 94 PHE B N 1
ATOM 1555 C CA . PHE B 1 94 ? 2.965 16.562 0.235 1 91.12 94 PHE B CA 1
ATOM 1556 C C . PHE B 1 94 ? 3.076 18.016 0.68 1 91.12 94 PHE B C 1
ATOM 1558 O O . PHE B 1 94 ? 2.518 18.906 0.041 1 91.12 94 PHE B O 1
ATOM 1565 N N . LYS B 1 95 ? 3.77 18.172 1.752 1 88.06 95 LYS B N 1
ATOM 1566 C CA . LYS B 1 95 ? 3.904 19.5 2.338 1 88.06 95 LYS B CA 1
ATOM 1567 C C . LYS B 1 95 ? 4.645 20.453 1.395 1 88.06 95 LYS B C 1
ATOM 1569 O O . LYS B 1 95 ? 4.262 21.609 1.245 1 88.06 95 LYS B O 1
ATOM 1574 N N . GLN B 1 96 ? 5.629 19.938 0.784 1 87.62 96 GLN B N 1
ATOM 1575 C CA . GLN B 1 96 ? 6.41 20.75 -0.148 1 87.62 96 GLN B CA 1
ATOM 1576 C C . GLN B 1 96 ? 5.574 21.156 -1.355 1 87.62 96 GLN B C 1
ATOM 1578 O O . GLN B 1 96 ? 5.648 22.297 -1.809 1 87.62 96 GLN B O 1
ATOM 1583 N N . LYS B 1 97 ? 4.805 20.266 -1.832 1 84.94 97 LYS B N 1
ATOM 1584 C CA . LYS B 1 97 ? 3.947 20.562 -2.975 1 84.94 97 LYS B CA 1
ATOM 1585 C C . LYS B 1 97 ? 2.902 21.625 -2.621 1 84.94 97 LYS B C 1
ATOM 1587 O O . LYS B 1 97 ? 2.586 22.484 -3.438 1 84.94 97 LYS B O 1
ATOM 1592 N N . ALA B 1 98 ? 2.346 21.484 -1.472 1 81.88 98 ALA B N 1
ATOM 1593 C CA . ALA B 1 98 ? 1.348 22.453 -1.01 1 81.88 98 ALA B CA 1
ATOM 1594 C C . ALA B 1 98 ? 1.95 23.844 -0.882 1 81.88 98 ALA B C 1
ATOM 1596 O O . ALA B 1 98 ? 1.305 24.844 -1.223 1 81.88 98 ALA B O 1
ATOM 1597 N N . MET B 1 99 ? 3.156 23.891 -0.486 1 83.12 99 MET B N 1
ATOM 1598 C CA . MET B 1 99 ? 3.838 25.188 -0.332 1 83.12 99 MET B CA 1
ATOM 1599 C C . MET B 1 99 ? 4.129 25.812 -1.69 1 83.12 99 MET B C 1
ATOM 1601 O O . MET B 1 99 ? 3.986 27.016 -1.863 1 83.12 99 MET B O 1
ATOM 1605 N N . GLU B 1 100 ? 4.512 24.984 -2.605 1 81.5 100 GLU B N 1
ATOM 1606 C CA . GLU B 1 100 ? 4.809 25.469 -3.949 1 81.5 100 GLU B CA 1
ATOM 1607 C C . GLU B 1 100 ? 3.553 26 -4.637 1 81.5 100 GLU B C 1
ATOM 1609 O O . GLU B 1 100 ? 3.613 26.984 -5.371 1 81.5 100 GLU B O 1
ATOM 1614 N N . MET B 1 101 ? 2.438 25.375 -4.43 1 79.69 101 MET B N 1
ATOM 1615 C CA . MET B 1 101 ? 1.177 25.781 -5.039 1 79.69 101 MET B CA 1
ATOM 1616 C C . MET B 1 101 ? 0.683 27.094 -4.434 1 79.69 101 MET B C 1
ATOM 1618 O O . MET B 1 101 ? 0.006 27.875 -5.105 1 79.69 101 MET B O 1
ATOM 1622 N N . ARG B 1 102 ? 1.01 27.266 -3.217 1 78.38 102 ARG B N 1
ATOM 1623 C CA . ARG B 1 102 ? 0.608 28.516 -2.555 1 78.38 102 ARG B CA 1
ATOM 1624 C C . ARG B 1 102 ? 1.447 29.688 -3.039 1 78.38 102 ARG B C 1
ATOM 1626 O O . ARG B 1 102 ? 0.984 30.828 -3.037 1 78.38 102 ARG B O 1
ATOM 1633 N N . ASN B 1 103 ? 2.67 29.375 -3.404 1 75.81 103 ASN B N 1
ATOM 1634 C CA . ASN B 1 103 ? 3.574 30.422 -3.861 1 75.81 103 ASN B CA 1
ATOM 1635 C C . ASN B 1 103 ? 3.371 30.734 -5.34 1 75.81 103 ASN B C 1
ATOM 1637 O O . ASN B 1 103 ? 3.994 31.656 -5.879 1 75.81 103 ASN B O 1
ATOM 1641 N N . LEU B 1 104 ? 2.572 29.953 -6.078 1 63.62 104 LEU B N 1
ATOM 1642 C CA . LEU B 1 104 ? 2.229 30.281 -7.453 1 63.62 104 LEU B CA 1
ATOM 1643 C C . LEU B 1 104 ? 0.967 31.141 -7.508 1 63.62 104 LEU B C 1
ATOM 1645 O O . LEU B 1 104 ? 0.877 32.062 -8.312 1 63.62 104 LEU B O 1
#

InterPro domains:
  IPR036388 Winged helix-like DNA-binding domain superfamily [G3DSA:1.10.10.10] (4-104)
  IPR036390 Winged helix DNA-binding domain superfamily [SSF46785] (27-101)

Radius of gyration: 17.05 Å; Cα contacts (8 Å, |Δi|>4): 307; chains: 2; bounding box: 36×58×47 Å

Organism: Bacillus thuringiensis subsp. israelensis (NCBI:txid1430)

Foldseek 3Di:
DPPDDDDDDDLLVVLVVQVVDPLSVLLLCLQADPVRDGHKDAQVVSCVVSVDDSVSSVVSVVVCCVVQQWDWDDDPPTIIIIGGPSVVSNVVSVVVVVVVVVVD/DPPDDDDDDDLLVVLVVQVVDLLSVLLLCLQADPVRDGHKDAQVSSCVVSVDDSVSSVVSVVVCCVVQQWDWDDDPPTIIIIGGPSVVSNVVSVVVVVVVVVVD